Protein 3UV9 (pdb70)

GO terms:
  GO:0036464 cytoplasmic ribonucleoprotein granule (C, IDA)
  GO:0000932 P-body (C, IDA)
  GO:0005634 nucleus (C, EXP)
  GO:0005737 cytoplasm (C, EXP)
  GO:0051607 defense response to virus (P, TAS)
  GO:0005515 protein binding (F, IPI)
  GO:0042802 identical protein binding (F, IPI)
  GO:0043123 positive regulation of canonical NF-kappaB signal transduction (P, IDA)
  GO:0044790 suppression of viral release by host (P, IDA)
  GO:0140374 antiviral innate immune response (P, IDA)
  GO:0046597 host-mediated suppression of symbiont invasion (P, IDA)
  GO:0006914 autophagy (P, IDA)
  GO:0005737 cytoplasm (C, IMP)
  GO:0045071 negative regulation of viral genome replication (P, IMP)
  GO:0032880 regulation of protein localization (P, IMP)

InterPro domains:
  IPR000315 B-box-type zinc finger [PF00643] (93-130)
  IPR000315 B-box-type zinc finger [PS50119] (92-133)
  IPR000315 B-box-type zinc finger [SM00336] (92-133)
  IPR001841 Zinc finger, RING-type [PS50089] (15-60)
  IPR001841 Zinc finger, RING-type [SM00184] (15-59)
  IPR001870 B30.2/SPRY domain [PS50188] (283-497)
  IPR003877 SPRY domain [PF00622] (362-492)
  IPR003877 SPRY domain [SM00449] (360-496)
  IPR003879 Butyrophylin-like, SPRY domain [PR01407] (299-316)
  IPR003879 Butyrophylin-like, SPRY domain [PR01407] (433-457)
  IPR003879 Butyrophylin-like, SPRY domain [PR01407] (465-483)
  IPR013083 Zinc finger, RING/FYVE/PHD-type [G3DSA:3.30.40.10] (2-91)
  IPR013320 Concanavalin A-like lectin/glucanase domain superfamily [SSF49899] (294-495)
  IPR017907 Zinc finger, RING-type, conserved site [PS00518] (30-39)
  IPR027370 Zinc finger, RING-type, eukaryotic [PF13445] (15-57)
  IPR043136 B30.2/SPRY domain superfamily [G3DSA:2.60.120.920] (290-497)
  IPR050143 Tripartite motif-containing [PTHR24103] (10-491)

Radius of gyration: 20.03 Å; Cα contacts (8 Å, |Δi|>4): 395; chains: 1; bounding box: 54×56×36 Å

Organism: Macaca mulatta (NCBI:txid9544)

Sequence (183 aa):
TELTDARRYWVDVTLATNNISHAVIAEDKRQVSSSRRAGTGVLGSQSITSGKHYWEVDVSKKSAWILGVCAGFQSDAMYNIEQNENYQPKYGYWVIGLQEGVKYSVFQQDGSSHTPFAPFIVPLSVIICPDRVGVFVDYEACTVSFFNITNHGFLIYKFSQCSFSKPVFPYLNPRKCTVPMTLCSP

Foldseek 3Di:
DVVVVVCVPDDDDFADDDDPDQWDADPRRRDIDHDFAFKDWDPDWDQAFKDKWKKFQAPAQKKKWAKFLDCPCCVVLVCRNQVAAELVRGHFIWMGHRNPWIWTWYDDDPVNNNHTDTGTFDDDDDASMWMWMDHLVQQKIWIFRVRVVRHTRDMDGPRPSPGIMTIMIHSGPGPDDMDIDDD

Solvent-accessible surface area: 11479 Å² total; per-residue (Å²): 145,150,106,94,75,58,132,181,149,192,106,107,102,73,65,81,93,74,168,168,49,172,47,49,36,32,169,88,75,137,124,80,66,102,184,50,50,66,15,83,57,23,114,146,56,8,76,64,26,142,66,106,35,38,0,33,5,34,189,13,54,13,1,0,0,0,0,0,9,4,79,134,29,24,82,129,52,56,0,11,128,73,57,0,1,0,23,100,21,11,1,6,0,2,1,4,68,116,28,109,107,16,18,2,2,50,64,10,62,82,170,83,40,111,51,25,124,90,50,109,30,108,39,152,81,63,8,73,77,0,0,0,57,0,20,26,119,59,33,16,0,7,0,53,7,59,60,37,157,29,123,96,33,55,98,8,65,168,10,89,21,105,94,55,1,38,20,1,14,4,40,29,200,19,136,48,102,28,72,102,26,106,180

B-factor: mean 28.76, std 12.46, range [10.76, 79.67]

CATH classification: 2.60.120.920

Structure (mmCIF, N/CA/C/O backbone):
data_3UV9
#
_entry.id   3UV9
#
_cell.length_a   86.570
_cell.length_b   86.570
_cell.length_c   77.338
_cell.angle_alpha   90.00
_cell.angle_beta   90.00
_cell.angle_gamma   120.00
#
_symmetry.space_group_name_H-M   'H 3'
#
loop_
_entity.id
_entity.type
_entity.pdbx_description
1 polymer 'Tripartite motif-containing protein 5'
2 water water
#
loop_
_atom_site.group_PDB
_atom_site.id
_atom_site.type_symbol
_atom_site.label_atom_id
_atom_site.label_alt_id
_atom_site.label_comp_id
_atom_site.label_asym_id
_atom_site.label_entity_id
_atom_site.label_seq_id
_atom_site.pdbx_PDB_ins_code
_atom_site.Cartn_x
_atom_site.Cartn_y
_atom_site.Cartn_z
_atom_site.occupancy
_atom_site.B_iso_or_equiv
_atom_site.auth_seq_id
_atom_site.auth_comp_id
_atom_site.auth_asym_id
_atom_site.auth_atom_id
_atom_site.pdbx_PDB_model_num
ATOM 1 N N . THR A 1 2 ? -39.061 -15.071 1.458 1.00 48.00 291 THR A N 1
ATOM 2 C CA . THR A 1 2 ? -39.344 -16.458 1.821 1.00 48.83 291 THR A CA 1
ATOM 3 C C . THR A 1 2 ? -38.067 -17.291 1.891 1.00 43.70 291 THR A C 1
ATOM 4 O O . THR A 1 2 ? -37.743 -17.858 2.936 1.00 44.03 291 THR A O 1
ATOM 8 N N . GLU A 1 3 ? -37.354 -17.375 0.773 1.00 45.37 292 GLU A N 1
ATOM 9 C CA . GLU A 1 3 ? -36.039 -17.997 0.756 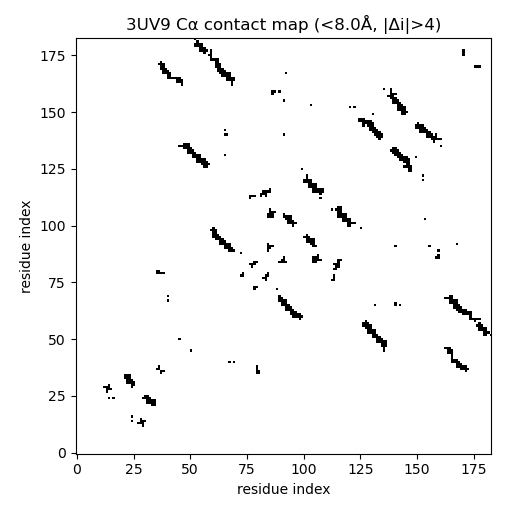1.00 39.49 292 GLU A CA 1
ATOM 10 C C . GLU A 1 3 ? -35.132 -17.172 1.660 1.00 31.11 292 GLU A C 1
ATOM 11 O O . GLU A 1 3 ? -34.351 -17.718 2.441 1.00 31.14 292 GLU A O 1
ATOM 17 N N . LEU A 1 4 ? -35.256 -15.850 1.561 1.00 33.98 293 LEU A N 1
ATOM 18 C CA . LEU A 1 4 ? -34.487 -14.937 2.402 1.00 34.05 293 LEU A CA 1
ATOM 19 C C . LEU A 1 4 ? -34.925 -15.042 3.861 1.00 32.27 293 LEU A C 1
ATOM 20 O O . LEU A 1 4 ? -34.094 -15.137 4.761 1.00 33.53 293 LEU A O 1
ATOM 25 N N . THR A 1 5 ? -36.235 -15.026 4.089 1.00 30.35 294 THR A N 1
ATOM 26 C CA . THR A 1 5 ? -36.769 -15.149 5.442 1.00 36.14 294 THR A CA 1
ATOM 27 C C . THR A 1 5 ? -36.257 -16.418 6.121 1.00 39.00 294 THR A C 1
ATOM 28 O O . THR A 1 5 ? -35.881 -16.399 7.293 1.00 38.51 294 THR A O 1
ATOM 32 N N . ASP A 1 6 ? -36.242 -17.519 5.380 1.00 38.03 295 ASP A N 1
ATOM 33 C CA . ASP A 1 6 ? -35.706 -18.772 5.895 1.00 38.77 295 ASP A CA 1
ATOM 34 C C . ASP A 1 6 ? -34.214 -18.644 6.204 1.00 32.60 295 ASP A C 1
ATOM 35 O O . ASP A 1 6 ? -33.749 -19.072 7.263 1.00 31.32 295 ASP A O 1
ATOM 40 N N . ALA A 1 7 ? -33.465 -18.049 5.281 1.00 27.58 296 ALA A N 1
ATOM 41 C CA . ALA A 1 7 ? -32.029 -17.878 5.466 1.00 24.09 296 ALA A CA 1
ATOM 42 C C . ALA A 1 7 ? -31.723 -17.068 6.722 1.00 27.99 296 ALA A C 1
ATOM 43 O O . ALA A 1 7 ? -30.783 -17.374 7.456 1.00 27.67 296 ALA A O 1
ATOM 45 N N . ARG A 1 8 ? -32.527 -16.038 6.963 1.00 26.58 297 ARG A N 1
ATOM 46 C CA . ARG A 1 8 ? -32.301 -15.128 8.079 1.00 30.22 297 ARG A CA 1
ATOM 47 C C . ARG A 1 8 ? -32.467 -15.785 9.446 1.00 28.70 297 ARG A C 1
ATOM 48 O O . ARG A 1 8 ? -32.048 -15.234 10.460 1.00 33.50 297 ARG A O 1
ATOM 56 N N . ARG A 1 9 ? -33.070 -16.966 9.473 1.00 26.30 298 ARG A N 1
ATOM 57 C CA . ARG A 1 9 ? -33.193 -17.714 10.719 1.00 32.09 298 ARG A CA 1
ATOM 58 C C . ARG A 1 9 ? -31.812 -18.099 11.233 1.00 26.46 298 ARG A C 1
ATOM 59 O O . ARG A 1 9 ? -31.638 -18.412 12.417 1.00 31.17 298 ARG A O 1
ATOM 67 N N . TYR A 1 10 ? -30.832 -18.074 10.334 1.00 26.32 299 TYR A N 1
ATOM 68 C CA . TYR A 1 10 ? -29.484 -18.524 10.651 1.00 29.81 299 TYR A CA 1
ATOM 69 C C . TYR A 1 10 ? -28.505 -17.360 10.654 1.00 25.44 299 TYR A C 1
ATOM 70 O O . TYR A 1 10 ? -27.307 -17.536 10.437 1.00 21.91 299 TYR A O 1
ATOM 79 N N . TRP A 1 11 ? -29.029 -16.167 10.908 1.00 24.58 300 TRP A N 1
ATOM 80 C CA . TRP A 1 11 ? -28.205 -14.973 11.006 1.00 22.73 300 TRP A CA 1
ATOM 81 C C . TRP A 1 11 ? -27.140 -15.154 12.087 1.00 23.53 300 TRP A C 1
ATOM 82 O O . TRP A 1 11 ? -27.457 -15.495 13.232 1.00 29.35 300 TRP A O 1
ATOM 93 N N . VAL A 1 12 ? -25.880 -14.943 11.719 1.00 21.17 301 VAL A N 1
ATOM 94 C CA . VAL A 1 12 ? -24.771 -15.048 12.661 1.00 20.97 301 VAL A CA 1
ATOM 95 C C . VAL A 1 12 ? -24.024 -13.720 12.778 1.00 23.49 301 VAL A C 1
ATOM 96 O O . VAL A 1 12 ? -24.048 -12.897 11.860 1.00 23.54 301 VAL A O 1
ATOM 100 N N . ASP A 1 13 ? -23.360 -13.518 13.913 1.00 26.58 302 ASP A N 1
ATOM 101 C CA . ASP A 1 13 ? -22.640 -12.277 14.183 1.00 25.30 302 ASP A CA 1
ATOM 102 C C . ASP A 1 13 ? -21.212 -12.331 13.655 1.00 26.63 302 ASP A C 1
ATOM 103 O O . ASP A 1 13 ? -20.306 -12.782 14.340 1.00 38.41 302 ASP A O 1
ATOM 108 N N . VAL A 1 14 ? -21.012 -11.853 12.432 1.00 20.35 303 VAL A N 1
ATOM 109 C CA . VAL A 1 14 ? -19.700 -11.915 11.806 1.00 19.28 303 VAL A CA 1
ATOM 110 C C . VAL A 1 14 ? -18.867 -10.693 12.173 1.00 22.73 303 VAL A C 1
ATOM 111 O O . VAL A 1 14 ? -19.325 -9.558 12.035 1.00 21.94 303 VAL A O 1
ATOM 115 N N . THR A 1 15 ? -17.646 -10.924 12.649 1.00 17.60 304 THR A N 1
ATOM 116 C CA . THR A 1 15 ? -16.672 -9.851 12.782 1.00 21.41 304 THR A CA 1
ATOM 117 C C . THR A 1 15 ? -15.452 -10.221 11.952 1.00 19.46 304 THR A C 1
ATOM 118 O O . THR A 1 15 ? -15.200 -11.402 11.697 1.00 20.68 304 THR A O 1
ATOM 122 N N . LEU A 1 16 ? -14.704 -9.213 11.522 1.00 17.11 305 LEU A N 1
ATOM 123 C CA . LEU A 1 16 ? -13.578 -9.436 10.632 1.00 19.12 305 LEU A CA 1
ATOM 124 C C . LEU A 1 16 ? -12.282 -9.723 11.368 1.00 23.30 305 LEU A C 1
ATOM 125 O O . LEU A 1 16 ? -12.055 -9.235 12.476 1.00 25.81 305 LEU A O 1
ATOM 130 N N . ALA A 1 17 ? -11.425 -10.509 10.729 1.00 23.40 306 ALA A N 1
ATOM 131 C CA . ALA A 1 17 ? -10.093 -10.770 11.240 1.00 26.32 306 ALA A CA 1
ATOM 132 C C . ALA A 1 17 ? -9.100 -9.828 10.570 1.00 33.97 306 ALA A C 1
ATOM 133 O O . ALA A 1 17 ? -9.110 -9.671 9.346 1.00 37.34 306 ALA A O 1
ATOM 135 N N . THR A 1 18 ? -8.252 -9.191 11.368 1.00 33.77 307 THR A N 1
ATOM 136 C CA . THR A 1 18 ? -7.119 -8.468 10.810 1.00 35.52 307 THR A CA 1
ATOM 137 C C . THR A 1 18 ? -6.140 -9.503 10.281 1.00 38.92 307 THR A C 1
ATOM 138 O O . THR A 1 18 ? -5.865 -10.509 10.941 1.00 42.33 307 THR A O 1
ATOM 142 N N . ASN A 1 19 ? -5.633 -9.264 9.077 1.00 43.78 308 ASN A N 1
ATOM 143 C CA . ASN A 1 19 ? -4.658 -10.156 8.469 1.00 43.85 308 ASN A CA 1
ATOM 144 C C . ASN A 1 19 ? -3.427 -9.365 8.045 1.00 49.92 308 ASN A C 1
ATOM 145 O O . ASN A 1 19 ? -3.445 -8.136 8.012 1.00 54.43 308 ASN A O 1
ATOM 150 N N . ASN A 1 20 ? -2.355 -10.063 7.712 1.00 45.87 309 ASN A N 1
ATOM 151 C CA . ASN A 1 20 ? -1.210 -9.271 7.268 1.00 47.64 309 ASN A CA 1
ATOM 152 C C . ASN A 1 20 ? -0.784 -9.566 5.841 1.00 57.17 309 ASN A C 1
ATOM 153 O O . ASN A 1 20 ? 0.384 -9.557 5.450 1.00 55.50 309 ASN A O 1
ATOM 158 N N . ILE A 1 21 ? -1.823 -9.717 5.032 1.00 52.10 310 ILE A N 1
ATOM 159 C CA . ILE A 1 21 ? -1.664 -9.925 3.608 1.00 46.80 310 ILE A CA 1
ATOM 160 C C . ILE A 1 21 ? -2.438 -8.864 2.818 1.00 52.87 310 ILE A C 1
ATOM 161 O O . ILE A 1 21 ? -2.215 -8.700 1.620 1.00 60.84 310 ILE A O 1
ATOM 166 N N . SER A 1 22 ? -3.333 -8.138 3.491 1.00 42.36 311 SER A N 1
ATOM 167 C CA . SER A 1 22 ? -4.168 -7.126 2.834 1.00 31.84 311 SER A CA 1
ATOM 168 C C . SER A 1 22 ? -3.767 -5.672 3.112 1.00 31.69 311 SER A C 1
ATOM 169 O O . SER A 1 22 ? -3.276 -5.325 4.189 1.00 29.82 311 SER A 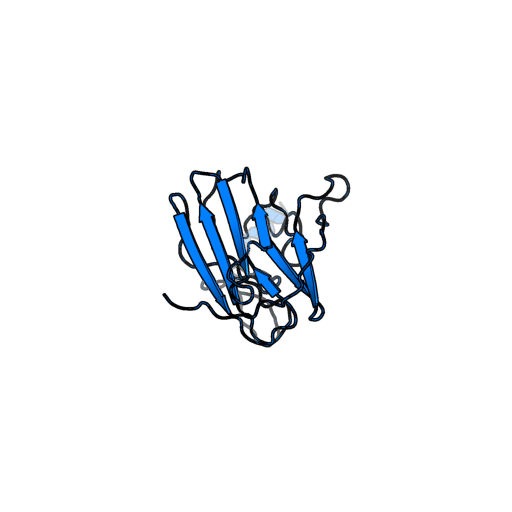O 1
ATOM 172 N N . HIS A 1 23 ? -4.007 -4.822 2.122 1.00 28.37 312 HIS A N 1
ATOM 173 C CA . HIS A 1 23 ? -3.913 -3.381 2.298 1.00 23.69 312 HIS A CA 1
ATOM 174 C C . HIS A 1 23 ? -5.249 -2.852 2.820 1.00 28.10 312 HIS A C 1
ATOM 175 O O . HIS A 1 23 ? -5.441 -1.645 2.926 1.00 30.13 312 HIS A O 1
ATOM 182 N N . ALA A 1 24 ? -6.174 -3.755 3.139 1.00 28.42 313 ALA A N 1
ATOM 183 C CA . ALA A 1 24 ? -7.487 -3.354 3.642 1.00 31.96 313 ALA A CA 1
ATOM 184 C C . ALA A 1 24 ? -7.387 -2.712 5.021 1.00 23.78 313 ALA A C 1
ATOM 185 O O . ALA A 1 24 ? -6.499 -3.044 5.810 1.00 26.62 313 ALA A O 1
ATOM 187 N N . VAL A 1 25 ? -8.295 -1.781 5.293 1.00 23.24 314 VAL A N 1
ATOM 188 C CA . VAL A 1 25 ? -8.367 -1.117 6.587 1.00 26.86 314 VAL A CA 1
ATOM 189 C C . VAL A 1 25 ? -9.631 -1.557 7.313 1.00 22.43 314 VAL A C 1
ATOM 190 O O . VAL A 1 25 ? -10.741 -1.282 6.863 1.00 20.17 314 VAL A O 1
ATOM 194 N N . ILE A 1 26 ? -9.456 -2.242 8.437 1.00 21.06 315 ILE A N 1
ATOM 195 C CA . ILE A 1 26 ? -10.580 -2.736 9.222 1.00 22.29 315 ILE A CA 1
ATOM 196 C C . ILE A 1 26 ? -10.834 -1.822 10.413 1.00 23.78 315 ILE A C 1
ATOM 197 O O . ILE A 1 26 ? -9.910 -1.494 11.158 1.00 21.68 315 ILE A O 1
ATOM 202 N N . ALA A 1 27 ? -12.088 -1.412 10.592 1.00 20.06 316 ALA A N 1
ATOM 203 C CA . ALA A 1 27 ? -12.462 -0.534 11.700 1.00 21.07 316 ALA A CA 1
ATOM 204 C C . ALA A 1 27 ? -12.167 -1.180 13.053 1.00 22.48 316 ALA A C 1
ATOM 205 O O . ALA A 1 27 ? -12.039 -2.394 13.153 1.00 21.20 316 ALA A O 1
ATOM 207 N N . GLU A 1 28 ? -12.042 -0.362 14.093 1.00 24.19 317 GLU A N 1
ATOM 208 C CA . GLU A 1 28 ? -11.747 -0.880 15.427 1.00 26.73 317 GLU A CA 1
ATOM 209 C C . GLU A 1 28 ? -12.712 -1.984 15.868 1.00 28.61 317 GLU A C 1
ATOM 210 O O . GLU A 1 28 ? -12.294 -2.975 16.471 1.00 30.56 317 GLU A O 1
ATOM 216 N N . ASP A 1 29 ? -13.998 -1.816 15.570 1.00 26.46 318 ASP A N 1
ATOM 217 C CA . ASP A 1 29 ? -15.002 -2.790 16.007 1.00 27.32 318 ASP A CA 1
ATOM 218 C C . ASP A 1 29 ? -15.092 -4.026 15.106 1.00 23.06 318 ASP A C 1
ATOM 219 O O . ASP A 1 29 ? -15.931 -4.896 15.326 1.00 27.93 318 ASP A O 1
ATOM 224 N N . LYS A 1 30 ? -14.235 -4.085 14.092 1.00 20.35 319 LYS A N 1
ATOM 225 C CA . LYS A 1 30 ? -14.115 -5.260 13.223 1.00 20.93 319 LYS A CA 1
ATOM 226 C C . LYS A 1 30 ? -15.371 -5.542 12.392 1.00 17.01 319 LYS A C 1
ATOM 227 O O . LYS A 1 30 ? -15.576 -6.663 11.938 1.00 19.45 319 LYS A O 1
ATOM 233 N N . ARG A 1 31 ? -16.208 -4.529 12.185 1.00 15.99 320 ARG A N 1
ATOM 234 C CA . ARG A 1 31 ? -17.462 -4.738 11.458 1.00 16.88 320 ARG A CA 1
ATOM 235 C C . ARG A 1 31 ? -17.541 -3.925 10.176 1.00 19.29 320 ARG A C 1
ATOM 236 O O . ARG A 1 31 ? -18.572 -3.902 9.509 1.00 21.35 320 ARG A O 1
ATOM 244 N N . GLN A 1 32 ? -16.437 -3.278 9.828 1.00 16.87 321 GLN A N 1
ATOM 245 C CA . GLN A 1 32 ? -16.389 -2.416 8.666 1.00 15.95 321 GLN A CA 1
ATOM 246 C C . GLN A 1 32 ? -14.999 -2.508 8.061 1.00 15.50 321 GLN A C 1
ATOM 247 O O . GLN A 1 32 ? -14.010 -2.587 8.790 1.00 18.74 321 GLN A O 1
ATOM 253 N N . VAL A 1 33 ? -14.923 -2.505 6.731 1.00 17.00 322 VAL A N 1
ATOM 254 C CA . VAL A 1 33 ? -13.645 -2.532 6.031 1.00 17.62 322 VAL A CA 1
ATOM 255 C C . VAL A 1 33 ? -13.688 -1.602 4.814 1.00 16.33 322 VAL A C 1
ATOM 256 O O . VAL A 1 33 ? -14.725 -1.459 4.158 1.00 18.38 322 VAL A O 1
ATOM 260 N N . SER A 1 34 ? -12.564 -0.961 4.520 1.00 17.56 323 SER A N 1
ATOM 261 C CA . SER A 1 34 ? -12.479 -0.106 3.349 1.00 23.76 323 SER A CA 1
ATOM 262 C C . SER A 1 34 ? -11.083 -0.128 2.747 1.00 29.58 323 SER A C 1
ATOM 263 O O . SER A 1 34 ? -10.154 -0.720 3.315 1.00 24.10 323 SER A O 1
ATOM 266 N N . SER A 1 35 ? -10.940 0.522 1.595 1.00 26.99 324 SER A N 1
ATOM 267 C CA A SER A 1 35 ? -9.661 0.605 0.912 0.67 26.80 324 SER A CA 1
ATOM 268 C CA B SER A 1 35 ? -9.645 0.606 0.922 0.33 26.84 324 SER A CA 1
ATOM 269 C C . SER A 1 35 ? -8.955 1.929 1.209 1.00 30.90 324 SER A C 1
ATOM 270 O O . SER A 1 35 ? -9.599 2.925 1.550 1.00 30.23 324 SER A O 1
ATOM 275 N N . ARG A 1 36 ? -7.636 1.935 1.056 1.00 34.16 325 ARG A N 1
ATOM 276 C CA A ARG A 1 36 ? -6.871 3.172 1.107 0.42 32.53 325 ARG A CA 1
ATOM 277 C CA B ARG A 1 36 ? -6.851 3.164 1.105 0.58 32.52 325 ARG A CA 1
ATOM 278 C C . ARG A 1 36 ? -6.692 3.712 -0.305 1.00 38.52 325 ARG A C 1
ATOM 279 O O . ARG A 1 36 ? -6.578 2.948 -1.265 1.00 46.50 325 ARG A O 1
ATOM 294 N N . ALA A 1 37 ? -6.682 5.030 -0.430 1.00 45.60 326 ALA A N 1
ATOM 295 C CA . ALA A 1 37 ? -6.457 5.666 -1.718 1.00 51.26 326 ALA A CA 1
ATOM 296 C C . ALA A 1 37 ? -5.460 6.801 -1.570 1.00 41.65 326 ALA A C 1
ATOM 297 O O . ALA A 1 37 ? -5.613 7.676 -0.716 1.00 42.25 326 ALA A O 1
ATOM 299 N N . GLY A 1 38 ? -4.427 6.766 -2.402 1.00 38.28 327 GLY A N 1
ATOM 300 C CA . GLY A 1 38 ? -3.461 7.838 -2.463 1.00 41.16 327 GLY A CA 1
ATOM 301 C C . GLY A 1 38 ? -2.702 8.071 -1.175 1.00 34.20 327 GLY A C 1
ATOM 302 O O . GLY A 1 38 ? -2.653 7.223 -0.283 1.00 37.05 327 GLY A O 1
ATOM 303 N N . THR A 1 39 ? -2.112 9.252 -1.084 1.00 29.42 350 THR A N 1
ATOM 304 C CA . THR A 1 39 ? -1.201 9.575 0.002 1.00 23.60 350 THR A CA 1
ATOM 305 C C . THR A 1 39 ? -1.468 10.988 0.503 1.00 21.53 350 THR A C 1
ATOM 306 O O . THR A 1 39 ? -0.574 11.651 1.038 1.00 25.22 350 THR A O 1
ATOM 310 N N . GLY A 1 40 ? -2.703 11.451 0.318 1.00 20.42 351 GLY A N 1
ATOM 311 C CA . GLY A 1 40 ? -3.098 12.765 0.789 1.00 20.32 351 GLY A CA 1
ATOM 312 C C . GLY A 1 40 ? -3.408 12.761 2.276 1.00 20.92 351 GLY A C 1
ATOM 313 O O . GLY A 1 40 ? -4.022 11.822 2.787 1.00 25.21 351 GLY A O 1
ATOM 314 N N . VAL A 1 41 ? -2.975 13.807 2.970 1.00 17.68 352 VAL A N 1
ATOM 315 C CA . VAL A 1 41 ? -3.264 13.954 4.395 1.00 14.68 352 VAL A CA 1
ATOM 316 C C . VAL A 1 41 ? -3.758 15.369 4.691 1.00 15.28 3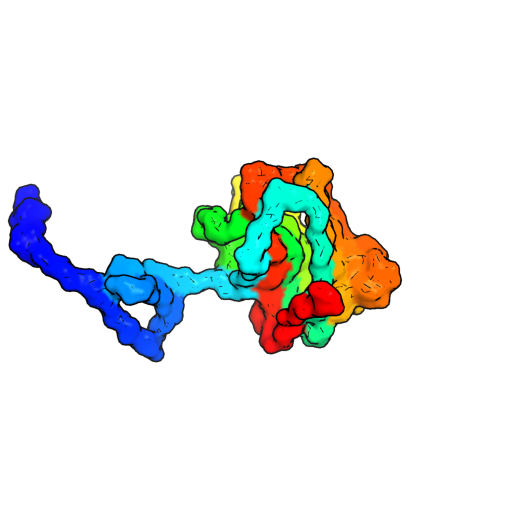52 VAL A C 1
ATOM 317 O O . VAL A 1 41 ? -3.433 16.319 3.974 1.00 14.93 352 VAL A O 1
ATOM 321 N N . LEU A 1 42 ? -4.563 15.503 5.739 1.00 15.36 353 LEU A N 1
ATOM 322 C CA . LEU A 1 42 ? -5.117 16.796 6.120 1.00 15.64 353 LEU A CA 1
ATOM 323 C C . LEU A 1 42 ? -4.549 17.276 7.442 1.00 16.34 353 LEU A C 1
ATOM 324 O O . LEU A 1 42 ? -4.168 16.471 8.293 1.00 17.26 353 LEU A O 1
ATOM 329 N N . GLY A 1 43 ? -4.534 18.596 7.620 1.00 17.18 354 GLY A N 1
ATOM 330 C CA . GLY A 1 43 ? -4.279 19.171 8.930 1.00 16.02 354 GLY A CA 1
ATOM 331 C C . GLY A 1 43 ? -5.373 18.742 9.891 1.00 17.04 354 GLY A C 1
ATOM 332 O O . GLY A 1 43 ? -6.488 18.419 9.476 1.00 17.21 354 GLY A O 1
ATOM 333 N N . SER A 1 44 ? -5.056 18.743 11.183 1.00 15.09 355 SER A N 1
ATOM 334 C CA . SER A 1 44 ? -5.971 18.241 12.199 1.00 20.35 355 SER A CA 1
ATOM 335 C C . SER A 1 44 ? -7.074 19.222 12.586 1.00 18.41 355 SER A C 1
ATOM 336 O O . SER A 1 44 ? -8.066 18.830 13.213 1.00 25.19 355 SER A O 1
ATOM 339 N N . GLN A 1 45 ? -6.903 20.493 12.240 1.00 19.39 356 GLN A N 1
ATOM 340 C CA . GLN A 1 45 ? -7.853 21.513 12.669 1.00 18.44 356 GLN A CA 1
ATOM 341 C C . GLN A 1 45 ? -8.516 22.182 11.480 1.00 17.39 356 GLN A C 1
ATOM 342 O O . GLN A 1 45 ? -7.838 22.724 10.597 1.00 18.47 356 GLN A O 1
ATOM 348 N N . SER A 1 46 ? -9.841 22.151 11.458 1.00 16.41 357 SER A N 1
ATOM 349 C CA . SER A 1 46 ? -10.550 22.795 10.359 1.00 16.61 357 SER A CA 1
ATOM 350 C C . SER A 1 46 ? -10.433 24.316 10.410 1.00 15.81 357 SER A C 1
ATOM 351 O O . SER A 1 46 ? -10.229 24.912 11.470 1.00 16.86 357 SER A O 1
ATOM 354 N N . ILE A 1 47 ? -10.558 24.926 9.235 1.00 14.73 358 ILE A N 1
ATOM 355 C CA . ILE A 1 47 ? -10.590 26.363 9.089 1.00 15.31 358 ILE A CA 1
ATOM 356 C C . ILE A 1 47 ? -11.994 26.733 8.623 1.00 16.87 358 ILE A C 1
ATOM 357 O O . ILE A 1 47 ? -12.463 26.228 7.596 1.00 15.57 358 ILE A O 1
ATOM 362 N N . THR A 1 48 ? -12.671 27.595 9.375 1.00 19.48 359 THR A N 1
ATOM 363 C CA . THR A 1 48 ? -14.023 28.017 9.024 1.00 16.64 359 THR A CA 1
ATOM 364 C C . THR A 1 48 ? -14.183 29.521 9.190 1.00 20.62 359 THR A C 1
ATOM 365 O O . THR A 1 48 ? -15.290 30.061 9.101 1.00 19.25 359 THR A O 1
ATOM 369 N N . SER A 1 49 ? -13.070 30.199 9.439 1.00 19.10 360 SER A N 1
ATOM 370 C CA . SER A 1 49 ? -13.082 31.649 9.561 1.00 17.74 360 SER A CA 1
ATOM 371 C C . SER A 1 49 ? -11.658 32.156 9.587 1.00 17.15 360 SER A C 1
ATOM 372 O O . SER A 1 49 ? -10.725 31.380 9.794 1.00 19.71 360 SER A O 1
ATOM 375 N N . GLY A 1 50 ? -11.495 33.453 9.343 1.00 19.63 361 GLY A N 1
ATOM 376 C CA . GLY A 1 50 ? -10.223 34.121 9.534 1.00 20.76 361 GLY A CA 1
ATOM 377 C C . GLY A 1 50 ? -9.118 33.830 8.542 1.00 21.21 361 GLY A C 1
ATOM 378 O O . GLY A 1 50 ? -9.356 33.310 7.450 1.00 23.40 361 GLY A O 1
ATOM 379 N N . LYS A 1 51 ? -7.901 34.188 8.939 1.00 21.41 362 LYS A N 1
ATOM 380 C CA . LYS A 1 51 ? -6.719 34.065 8.098 1.00 19.59 362 LYS A CA 1
ATOM 381 C C . LYS A 1 51 ? -5.721 33.102 8.715 1.00 21.14 362 LYS A C 1
ATOM 382 O O . LYS A 1 51 ? -5.459 33.150 9.927 1.00 22.25 362 LYS A O 1
ATOM 388 N N . HIS A 1 52 ? -5.151 32.246 7.873 1.00 17.61 363 HIS A N 1
ATOM 389 C CA . HIS A 1 52 ? -4.276 31.172 8.329 1.00 16.49 363 HIS A CA 1
ATOM 390 C C . HIS A 1 52 ? -3.102 30.999 7.385 1.00 16.65 363 HIS A C 1
ATOM 391 O O . HIS A 1 52 ? -3.291 30.841 6.178 1.00 19.62 363 HIS A O 1
ATOM 398 N N . TYR A 1 53 ? -1.898 31.005 7.940 1.00 18.00 364 TYR A N 1
ATOM 399 C CA . TYR A 1 53 ? -0.681 30.834 7.164 1.00 19.71 364 TYR A CA 1
ATOM 400 C C . TYR A 1 53 ? 0.140 29.677 7.710 1.00 16.25 364 TYR A C 1
ATOM 401 O O . TYR A 1 53 ? 0.258 29.515 8.924 1.00 19.68 364 TYR A O 1
ATOM 410 N N . TRP A 1 54 ? 0.691 28.854 6.817 1.00 17.06 365 TRP A N 1
ATOM 411 C CA . TRP A 1 54 ? 1.673 27.849 7.219 1.00 15.99 365 TRP A CA 1
ATOM 412 C C . TRP A 1 54 ? 2.694 27.649 6.103 1.00 14.00 365 TRP A C 1
ATOM 413 O O . TRP A 1 54 ? 2.503 28.138 4.989 1.00 16.05 365 TRP A O 1
ATOM 424 N N . GLU A 1 55 ? 3.784 26.957 6.409 1.00 18.43 366 GLU A N 1
ATOM 425 C CA . GLU A 1 55 ? 4.864 26.754 5.446 1.00 17.74 366 GLU A CA 1
ATOM 426 C C . GLU A 1 55 ? 5.220 25.289 5.363 1.00 16.24 366 GLU A C 1
ATOM 427 O O . GLU A 1 55 ? 5.305 24.600 6.380 1.00 22.41 366 GLU A O 1
ATOM 433 N N . VAL A 1 56 ? 5.437 24.812 4.141 1.00 16.66 367 VAL A N 1
ATOM 434 C CA . VAL A 1 56 ? 5.805 23.425 3.916 1.00 16.91 367 VAL A CA 1
ATOM 435 C C . VAL A 1 56 ? 7.169 23.344 3.257 1.00 18.98 367 VAL A C 1
ATOM 436 O O . VAL A 1 56 ? 7.392 23.930 2.193 1.00 20.71 367 VAL A O 1
ATOM 440 N N . ASP A 1 57 ? 8.083 22.627 3.904 1.00 19.77 368 ASP A N 1
ATOM 441 C CA . ASP A 1 57 ? 9.410 22.374 3.364 1.00 22.04 368 ASP A CA 1
ATOM 442 C C . ASP A 1 57 ? 9.314 21.190 2.417 1.00 22.90 368 ASP A C 1
ATOM 443 O O . ASP A 1 57 ? 8.881 20.101 2.816 1.00 20.57 368 ASP A O 1
ATOM 448 N N . VAL A 1 58 ? 9.702 21.406 1.161 1.00 20.15 369 VAL A N 1
ATOM 449 C CA . VAL A 1 58 ? 9.679 20.349 0.152 1.00 20.26 369 VAL A CA 1
ATOM 450 C C . VAL A 1 58 ? 11.066 20.143 -0.449 1.00 20.13 369 VAL A C 1
ATOM 451 O O . VAL A 1 58 ? 11.208 19.733 -1.603 1.00 22.03 369 VAL A O 1
ATOM 455 N N . SER A 1 59 ? 12.088 20.429 0.348 1.00 23.34 370 SER A N 1
ATOM 456 C CA . SER A 1 59 ? 13.475 20.261 -0.081 1.00 23.99 370 SER A CA 1
ATOM 457 C C . SER A 1 59 ? 13.760 18.869 -0.648 1.00 26.44 370 SER A C 1
ATOM 458 O O . SER A 1 59 ? 13.422 17.854 -0.033 1.00 28.91 370 SER A O 1
ATOM 461 N N . LYS A 1 60 ? 14.392 18.839 -1.820 1.00 26.61 371 LYS A N 1
ATOM 462 C CA . LYS A 1 60 ? 14.830 17.602 -2.469 1.00 28.28 371 LYS A CA 1
ATOM 463 C C . LYS A 1 60 ? 13.708 16.689 -2.965 1.00 29.95 371 LYS A C 1
ATOM 464 O O . LYS A 1 60 ? 13.981 15.622 -3.521 1.00 33.70 371 LYS A O 1
ATOM 470 N N . LYS A 1 61 ? 12.454 17.097 -2.783 1.00 27.85 372 LYS A N 1
ATOM 471 C CA . LYS A 1 61 ? 11.342 16.297 -3.289 1.00 26.02 372 LYS A CA 1
ATOM 472 C C . LYS A 1 61 ? 11.186 16.476 -4.795 1.00 26.77 372 LYS A C 1
ATOM 473 O O . LYS A 1 61 ? 11.324 17.583 -5.312 1.00 27.13 372 LYS A O 1
ATOM 479 N N . SER A 1 62 ? 10.911 15.378 -5.491 1.00 32.32 373 SER A N 1
ATOM 480 C CA . SER A 1 62 ? 10.719 15.418 -6.935 1.00 30.62 373 SER A CA 1
ATOM 481 C C . SER A 1 62 ? 9.241 15.504 -7.296 1.00 22.93 373 SER A C 1
ATOM 482 O O . SER A 1 62 ? 8.890 15.709 -8.455 1.00 26.82 373 SER A O 1
ATOM 485 N N . ALA A 1 63 ? 8.372 15.370 -6.294 1.00 23.85 374 ALA A N 1
ATOM 486 C CA . ALA A 1 63 ? 6.937 15.361 -6.537 1.00 25.12 374 ALA A CA 1
ATOM 487 C C . ALA A 1 63 ? 6.158 15.651 -5.256 1.00 21.34 374 ALA A C 1
ATOM 488 O O . ALA A 1 63 ? 6.562 15.240 -4.170 1.00 24.43 374 ALA A O 1
ATOM 490 N N . TRP A 1 64 ? 5.047 16.368 -5.400 1.00 18.62 375 TRP A N 1
ATOM 491 C CA . TRP A 1 64 ? 4.143 16.640 -4.285 1.00 17.98 375 TRP A CA 1
ATOM 492 C C . TRP A 1 64 ? 2.873 17.353 -4.726 1.00 19.84 375 TRP A C 1
ATOM 493 O O . TRP A 1 64 ? 2.773 17.832 -5.855 1.00 19.25 375 TRP A O 1
ATOM 504 N N . ILE A 1 65 ? 1.897 17.387 -3.828 1.00 18.26 376 ILE A N 1
ATOM 505 C CA . ILE A 1 65 ? 0.710 18.202 -4.002 1.00 17.24 376 ILE A CA 1
ATOM 506 C C . ILE A 1 65 ? 0.544 18.916 -2.678 1.00 15.22 376 ILE A C 1
ATOM 507 O O . ILE A 1 65 ? 0.747 18.315 -1.618 1.00 16.72 376 ILE A O 1
ATOM 512 N N . LEU A 1 66 ? 0.202 20.193 -2.721 1.00 14.29 377 LEU A N 1
ATOM 513 C CA . LEU A 1 66 ? -0.104 20.894 -1.480 1.00 15.21 377 LEU A CA 1
ATOM 514 C C . LEU A 1 66 ? -1.102 22.017 -1.679 1.00 13.10 377 LEU A C 1
ATOM 515 O O . LEU A 1 66 ? -1.246 22.558 -2.780 1.00 14.15 377 LEU A O 1
ATOM 520 N N . GLY A 1 67 ? -1.804 22.354 -0.604 1.00 14.95 378 GLY A N 1
ATOM 521 C CA . GLY A 1 67 ? -2.754 23.440 -0.635 1.00 12.44 378 GLY A CA 1
ATOM 522 C C . GLY A 1 67 ? -3.793 23.262 0.445 1.00 10.76 378 GLY A C 1
ATOM 523 O O . GLY A 1 67 ? 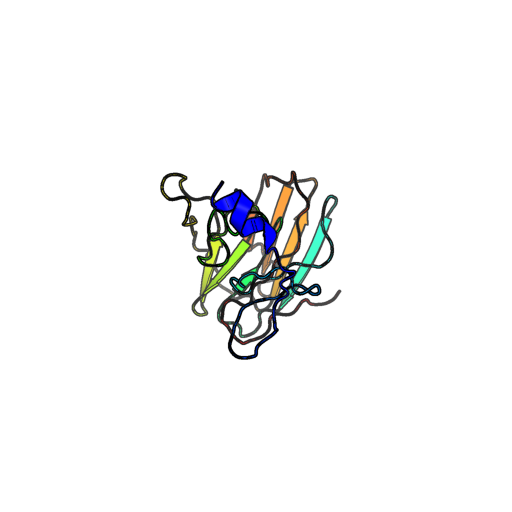-3.454 23.077 1.626 1.00 12.80 378 GLY A O 1
ATOM 524 N N . VAL A 1 68 ? -5.052 23.311 0.029 1.00 13.11 379 VAL A N 1
ATOM 525 C CA . VAL A 1 68 ? -6.194 23.343 0.926 1.00 12.89 379 VAL A CA 1
ATOM 526 C C . VAL A 1 68 ? -7.253 22.398 0.373 1.00 13.25 379 VAL A C 1
ATOM 527 O O . VAL A 1 68 ? -7.426 22.284 -0.849 1.00 15.00 379 VAL A O 1
ATOM 531 N N . CYS A 1 69 ? -7.955 21.713 1.263 1.00 13.35 380 CYS A N 1
ATOM 532 C CA . CYS A 1 69 ? -8.899 20.676 0.879 1.00 15.81 380 CYS A CA 1
ATOM 533 C C . CYS A 1 69 ? -10.092 20.750 1.819 1.00 17.53 380 CYS A C 1
ATOM 534 O O . CYS A 1 69 ? -9.916 20.968 3.011 1.00 19.46 380 CYS A O 1
ATOM 537 N N . ALA A 1 70 ? -11.303 20.585 1.298 1.00 14.80 381 ALA A N 1
ATOM 538 C CA . ALA A 1 70 ? -12.481 20.520 2.160 1.00 16.34 381 ALA A CA 1
ATOM 539 C C . ALA A 1 70 ? -12.759 19.100 2.648 1.00 20.86 381 ALA A C 1
ATOM 540 O O . ALA A 1 70 ? -13.837 18.824 3.152 1.00 31.46 381 ALA A O 1
ATOM 542 N N . GLY A 1 71 ? -11.801 18.196 2.479 1.00 20.09 382 GLY A N 1
ATOM 543 C CA . GLY A 1 71 ? -11.954 16.831 2.960 1.00 27.53 382 GLY A CA 1
ATOM 544 C C . GLY A 1 71 ? -12.038 15.761 1.882 1.00 25.19 382 GLY A C 1
ATOM 545 O O . GLY A 1 71 ? -12.050 16.061 0.681 1.00 28.43 382 GLY A O 1
ATOM 546 N N . PHE A 1 72 ? -12.110 14.504 2.311 1.00 28.88 383 PHE A N 1
ATOM 547 C CA . PHE A 1 72 ? -12.143 13.372 1.390 1.00 33.53 383 PHE A CA 1
ATOM 548 C C . PHE A 1 72 ? -13.559 12.855 1.134 1.00 38.17 383 PHE A C 1
ATOM 549 O O . PHE A 1 72 ? -13.734 11.743 0.634 1.00 37.79 383 PHE A O 1
ATOM 557 N N . GLN A 1 73 ? -14.564 13.658 1.470 1.00 42.78 384 GLN A N 1
ATOM 558 C CA . GLN A 1 73 ? -15.959 13.227 1.340 1.00 47.05 384 GLN A CA 1
ATOM 559 C C . GLN A 1 73 ? -16.363 12.897 -0.099 1.00 46.74 384 GLN A C 1
ATOM 560 O O . GLN A 1 73 ? -17.150 11.978 -0.333 1.00 57.69 384 GLN A O 1
ATOM 566 N N . SER A 1 74 ? -15.825 13.645 -1.059 1.00 45.40 385 SER A N 1
ATOM 567 C CA . SER A 1 74 ? -16.194 13.468 -2.463 1.00 51.25 385 SER A CA 1
ATOM 568 C C . SER A 1 74 ? -15.116 12.725 -3.255 1.00 51.76 385 SER A C 1
ATOM 569 O O . SER A 1 74 ? -15.092 12.770 -4.484 1.00 59.13 385 SER A O 1
ATOM 572 N N . ASP A 1 75 ? -14.235 12.034 -2.539 1.00 45.91 386 ASP A N 1
ATOM 573 C CA . ASP A 1 75 ? -13.117 11.330 -3.153 1.00 43.27 386 ASP A CA 1
ATOM 574 C C . ASP A 1 75 ? -13.564 10.123 -3.968 1.00 41.93 386 ASP A C 1
ATOM 575 O O . ASP A 1 75 ? -13.018 9.848 -5.038 1.00 48.42 386 ASP A O 1
ATOM 580 N N . ALA A 1 76 ? -14.555 9.400 -3.456 1.00 43.22 387 ALA A N 1
ATOM 581 C CA . ALA A 1 76 ? -15.030 8.190 -4.117 1.00 47.01 387 ALA A CA 1
ATOM 582 C C . ALA A 1 76 ? -15.756 8.491 -5.427 1.00 46.75 387 ALA A C 1
ATOM 583 O O . ALA A 1 76 ? -15.508 7.845 -6.445 1.00 45.29 387 ALA A O 1
ATOM 585 N N .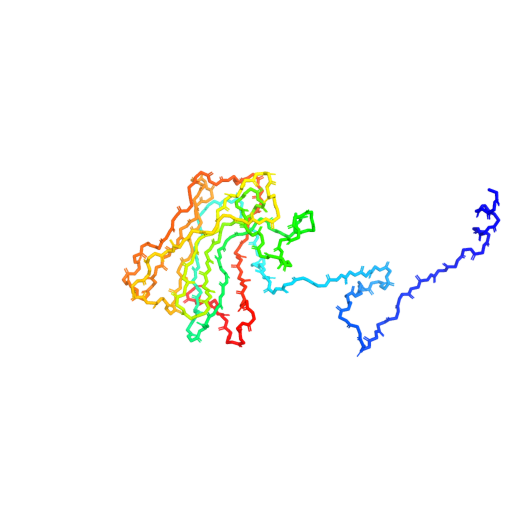 MET A 1 77 ? -16.648 9.476 -5.404 1.00 32.96 388 MET A N 1
ATOM 586 C CA . MET A 1 77 ? -17.513 9.728 -6.553 1.00 37.96 388 MET A CA 1
ATOM 587 C C . MET A 1 77 ? -16.734 10.111 -7.811 1.00 38.36 388 MET A C 1
ATOM 588 O O . MET A 1 77 ? -17.147 9.786 -8.923 1.00 44.21 388 MET A O 1
ATOM 593 N N . TYR A 1 78 ? -15.608 10.794 -7.635 1.00 39.85 389 TYR A N 1
ATOM 594 C CA . TYR A 1 78 ? -14.806 11.231 -8.775 1.00 35.91 389 TYR A CA 1
ATOM 595 C C . TYR A 1 78 ? -13.416 10.608 -8.748 1.00 35.34 389 TYR A C 1
ATOM 596 O O . TYR A 1 78 ? -12.510 11.058 -9.462 1.00 30.27 389 TYR A O 1
ATOM 605 N N . ASN A 1 79 ? -13.269 9.567 -7.925 1.00 36.24 390 ASN A N 1
ATOM 606 C CA . ASN A 1 79 ? -12.001 8.857 -7.751 1.00 41.45 390 ASN A CA 1
ATOM 607 C C . ASN A 1 79 ? -10.835 9.822 -7.649 1.00 30.21 390 ASN A C 1
ATOM 608 O O . ASN A 1 79 ? -9.865 9.733 -8.407 1.00 34.25 390 ASN A O 1
ATOM 613 N N . ILE A 1 80 ? -10.933 10.739 -6.693 1.00 33.22 391 ILE A N 1
ATOM 614 C CA . ILE A 1 80 ? -10.029 11.878 -6.649 1.00 26.75 391 ILE A CA 1
ATOM 615 C C . ILE A 1 80 ? -8.597 11.496 -6.333 1.00 27.06 391 ILE A C 1
ATOM 616 O O . ILE A 1 80 ? -7.705 11.732 -7.142 1.00 30.40 391 ILE A O 1
ATOM 621 N N . GLU A 1 81 ? -8.374 10.910 -5.159 1.00 28.15 392 GLU A N 1
ATOM 622 C CA . GLU A 1 81 ? -7.020 10.557 -4.756 1.00 30.17 392 GLU A CA 1
ATOM 623 C C . GLU A 1 81 ? -6.428 9.503 -5.678 1.00 34.52 392 GLU A C 1
ATOM 624 O O . GLU A 1 81 ? -5.238 9.538 -5.994 1.00 41.35 392 GLU A O 1
ATOM 630 N N . GLN A 1 82 ? -7.268 8.568 -6.105 1.00 36.41 393 GLN A N 1
ATOM 631 C CA . GLN A 1 82 ? -6.834 7.474 -6.961 1.00 38.65 393 GLN A CA 1
ATOM 632 C C . GLN A 1 82 ? -6.294 7.976 -8.298 1.00 44.05 393 GLN A C 1
ATOM 633 O O . GLN A 1 82 ? -5.282 7.479 -8.794 1.00 47.03 393 GLN A O 1
ATOM 639 N N . ASN A 1 83 ? -6.964 8.971 -8.871 1.00 38.45 394 ASN A N 1
ATOM 640 C CA . ASN A 1 83 ? -6.590 9.492 -10.184 1.00 36.92 394 ASN A CA 1
ATOM 641 C C . ASN A 1 83 ? -6.114 10.946 -10.167 1.00 35.78 394 ASN A C 1
ATOM 642 O O . ASN A 1 83 ? -6.062 11.604 -11.211 1.00 37.20 394 ASN A O 1
ATOM 647 N N . GLU A 1 84 ? -5.763 11.439 -8.984 1.00 34.34 395 GLU A N 1
ATOM 648 C CA . GLU A 1 84 ? -5.310 12.820 -8.829 1.00 26.34 395 GLU A CA 1
ATOM 649 C C . GLU A 1 84 ? -6.265 13.795 -9.508 1.00 26.15 395 GLU A C 1
ATOM 650 O O . GLU A 1 84 ? -5.842 14.699 -10.231 1.00 27.77 395 GLU A O 1
ATOM 656 N N . ASN A 1 85 ? -7.556 13.605 -9.263 1.00 21.31 396 ASN A N 1
ATOM 657 C CA . ASN A 1 85 ? -8.587 14.425 -9.887 1.00 22.53 396 ASN A CA 1
ATOM 658 C C . ASN A 1 85 ? -8.935 15.629 -9.019 1.00 21.40 396 ASN A C 1
ATOM 659 O O . ASN A 1 85 ? -10.094 15.855 -8.687 1.00 18.81 396 ASN A O 1
ATOM 664 N N . TYR A 1 86 ? -7.919 16.402 -8.655 1.00 18.45 397 TYR A N 1
ATOM 665 C CA . TYR A 1 86 ? -8.101 17.535 -7.754 1.00 15.86 397 TYR A CA 1
ATOM 666 C C . TYR A 1 86 ? -8.693 18.717 -8.507 1.00 15.26 397 TYR A C 1
ATOM 667 O O . TYR A 1 86 ? -8.131 19.168 -9.507 1.00 17.59 397 TYR A O 1
ATOM 676 N N . GLN A 1 87 ? -9.840 19.198 -8.034 1.00 13.52 398 GLN A N 1
ATOM 677 C CA . GLN A 1 87 ? -10.524 20.326 -8.649 1.00 13.43 398 GLN A CA 1
ATOM 678 C C . GLN A 1 87 ? -11.181 21.163 -7.567 1.00 14.64 398 GLN A C 1
ATOM 679 O O . GLN A 1 87 ? -11.696 20.616 -6.593 1.00 16.14 398 GLN A O 1
ATOM 685 N N . PRO A 1 88 ? -11.174 22.493 -7.734 1.00 12.55 399 PRO A N 1
ATOM 686 C CA . PRO A 1 88 ? -11.890 23.373 -6.809 1.00 14.73 399 PRO A CA 1
ATOM 687 C C . PRO A 1 88 ? -13.345 22.947 -6.615 1.00 15.38 399 PRO A C 1
ATOM 688 O O . PRO A 1 88 ? -13.851 22.992 -5.496 1.00 16.37 399 PRO A O 1
ATOM 692 N N . LYS A 1 89 ? -14.015 22.527 -7.685 1.00 16.00 400 LYS A N 1
ATOM 693 C CA . LYS A 1 89 ? -15.409 22.099 -7.571 1.00 18.40 400 LYS A CA 1
ATOM 694 C C . LYS A 1 89 ? -15.585 20.880 -6.671 1.00 17.63 400 LYS A C 1
ATOM 695 O O . LYS A 1 89 ? -16.695 20.620 -6.199 1.00 21.82 400 LYS A O 1
ATOM 701 N N . TYR A 1 90 ? -14.504 20.131 -6.442 1.00 18.38 401 TYR A N 1
ATOM 702 C CA . TYR A 1 90 ? -14.561 18.958 -5.567 1.00 21.14 401 TYR A CA 1
ATOM 703 C C . TYR A 1 90 ? -13.902 19.265 -4.225 1.00 18.44 401 TYR A C 1
ATOM 704 O O . TYR A 1 90 ? -13.626 18.362 -3.427 1.00 19.86 401 TYR A O 1
ATOM 713 N N . GLY A 1 91 ? -13.660 20.546 -3.978 1.00 15.24 402 GLY A N 1
ATOM 714 C CA . GLY A 1 91 ? -13.089 20.984 -2.711 1.00 15.45 402 GLY A CA 1
ATOM 715 C C . GLY A 1 91 ? -11.577 20.912 -2.576 1.00 15.65 402 GLY A C 1
ATOM 716 O O . GLY A 1 91 ? -11.061 20.765 -1.469 1.00 17.25 402 GLY A O 1
ATOM 717 N N . TYR A 1 92 ? -10.856 21.021 -3.688 1.00 13.97 403 TYR A N 1
ATOM 718 C CA . TYR A 1 92 ? -9.399 21.080 -3.643 1.00 13.68 403 TYR A CA 1
A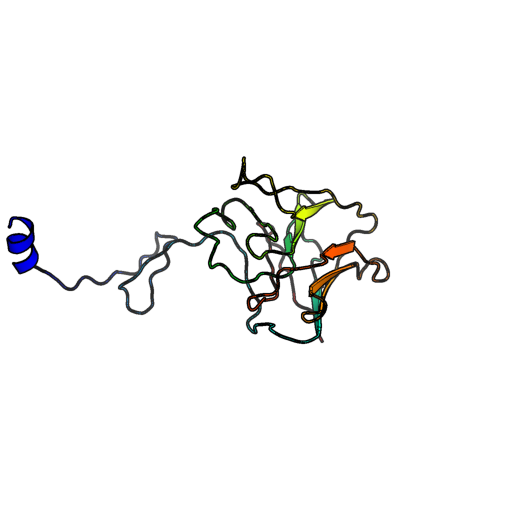TOM 719 C C . TYR A 1 92 ? -8.878 22.349 -4.281 1.00 14.00 403 TYR A C 1
ATOM 720 O O . TYR A 1 92 ? -9.246 22.668 -5.412 1.00 14.48 403 TYR A O 1
ATOM 729 N N . TRP A 1 93 ? -8.019 23.066 -3.560 1.00 12.39 404 TRP A N 1
ATOM 730 C CA . TRP A 1 93 ? -7.311 24.224 -4.090 1.00 12.40 404 TRP A CA 1
ATOM 731 C C . TRP A 1 93 ? -5.827 23.943 -3.898 1.00 14.82 404 TRP A C 1
ATOM 732 O O . TRP A 1 93 ? -5.244 24.245 -2.845 1.00 12.72 404 TRP A O 1
ATOM 743 N N . VAL A 1 94 ? -5.223 23.317 -4.905 1.00 15.44 405 VAL A N 1
ATOM 744 C CA . VAL A 1 94 ? -3.881 22.782 -4.753 1.00 13.15 405 VAL A CA 1
ATOM 745 C C . VAL A 1 94 ? -3.001 23.053 -5.967 1.00 14.45 405 VAL A C 1
ATOM 746 O O . VAL A 1 94 ? -3.496 23.230 -7.096 1.00 14.47 405 VAL A O 1
ATOM 750 N N . ILE A 1 95 ? -1.698 23.128 -5.711 1.00 12.70 406 ILE A N 1
ATOM 751 C CA . ILE A 1 95 ? -0.692 23.122 -6.763 1.00 15.16 406 ILE A CA 1
ATOM 752 C C . ILE A 1 95 ? 0.166 21.879 -6.578 1.00 15.11 406 ILE A C 1
ATOM 753 O O . ILE A 1 95 ? 0.134 21.239 -5.522 1.00 16.15 406 ILE A O 1
ATOM 758 N N . GLY A 1 96 ? 0.927 21.521 -7.601 1.00 16.45 407 GLY A N 1
ATOM 759 C CA . GLY A 1 96 ? 1.724 20.313 -7.526 1.00 16.33 407 GLY A CA 1
ATOM 760 C C . GLY A 1 96 ? 3.007 20.345 -8.322 1.00 16.34 407 GLY A C 1
ATOM 761 O O . GLY A 1 96 ? 3.197 21.192 -9.192 1.00 19.62 407 GLY A O 1
ATOM 762 N N . LEU A 1 97 ? 3.882 19.401 -8.009 1.00 18.72 408 LEU A N 1
ATOM 763 C CA . LEU A 1 97 ? 5.129 19.216 -8.718 1.00 23.04 408 LEU A CA 1
ATOM 764 C C . LEU A 1 97 ? 5.225 17.761 -9.142 1.00 24.24 408 LEU A C 1
ATOM 765 O O . LEU A 1 97 ? 4.828 16.862 -8.399 1.00 21.51 408 LEU A O 1
ATOM 770 N N . GLN A 1 98 ? 5.743 17.526 -10.343 1.00 24.19 409 GLN A N 1
ATOM 771 C CA . GLN A 1 98 ? 6.067 16.172 -10.766 1.00 30.16 409 GLN A CA 1
ATOM 772 C C . GLN A 1 98 ? 7.375 16.175 -11.534 1.00 28.40 409 GLN A C 1
ATOM 773 O O . GLN A 1 98 ? 7.791 17.209 -12.049 1.00 34.12 409 GLN A O 1
ATOM 779 N N . GLU A 1 99 ? 8.028 15.018 -11.580 1.00 36.38 410 GLU A N 1
ATOM 780 C CA . GLU A 1 99 ? 9.226 14.827 -12.391 1.00 36.51 410 GLU A CA 1
ATOM 781 C C . GLU A 1 99 ? 10.325 15.846 -12.098 1.00 36.85 410 GLU A C 1
ATOM 782 O O . GLU A 1 99 ? 11.137 16.160 -12.965 1.00 50.59 410 GLU A O 1
ATOM 788 N N . GLY A 1 100 ? 10.343 16.357 -10.872 1.00 35.06 411 GLY A N 1
ATOM 789 C CA . GLY A 1 100 ? 11.404 17.238 -10.429 1.00 37.20 411 GLY A CA 1
ATOM 790 C C . GLY A 1 100 ? 11.240 18.699 -10.801 1.00 41.97 411 GLY A C 1
ATOM 791 O O . GLY A 1 100 ? 11.580 19.577 -10.005 1.00 45.06 411 GLY A O 1
ATOM 792 N N . VAL A 1 101 ? 10.723 18.973 -11.998 1.00 42.80 412 VAL A N 1
ATOM 793 C CA . VAL A 1 101 ? 10.692 20.347 -12.491 1.00 41.04 412 VAL A CA 1
ATOM 794 C C . VAL A 1 101 ? 9.377 20.803 -13.129 1.00 37.06 412 VAL A C 1
ATOM 795 O O . VAL A 1 101 ? 9.295 21.923 -13.630 1.00 39.05 412 VAL A O 1
ATOM 799 N N . LYS A 1 102 ? 8.357 19.951 -13.127 1.00 32.89 413 LYS A N 1
ATOM 800 C CA . LYS A 1 102 ? 7.079 20.323 -13.735 1.00 25.51 413 LYS A CA 1
ATOM 801 C C . LYS A 1 102 ? 6.042 20.748 -12.698 1.00 25.77 413 LYS A C 1
ATOM 802 O O . LYS A 1 102 ? 5.414 19.905 -12.054 1.00 24.83 413 LYS A O 1
ATOM 808 N N . TYR A 1 103 ? 5.862 22.057 -12.546 1.00 21.97 414 TYR A N 1
ATOM 809 C CA . TYR A 1 103 ? 4.888 22.592 -11.587 1.00 19.74 414 TYR A CA 1
ATOM 810 C C . TYR A 1 103 ? 3.571 22.921 -12.289 1.00 19.60 414 TYR A C 1
ATOM 811 O O . TYR A 1 103 ? 3.564 23.427 -13.425 1.00 21.16 414 TYR A O 1
ATOM 820 N N . SER A 1 104 ? 2.459 22.650 -11.609 1.00 18.37 415 SER A N 1
ATOM 821 C CA . SER A 1 104 ? 1.137 22.850 -12.184 1.00 20.47 415 SER A CA 1
ATOM 822 C C . SER A 1 104 ? 0.159 23.320 -11.130 1.00 15.88 415 SER A C 1
ATOM 823 O O . SER A 1 104 ? 0.372 23.098 -9.943 1.00 17.60 415 SER A O 1
ATOM 826 N N . VAL A 1 105 ? -0.925 23.946 -11.574 1.00 16.27 416 VAL A N 1
ATOM 827 C CA . VAL A 1 105 ? -2.044 24.236 -10.694 1.00 17.14 416 VAL A CA 1
ATOM 828 C C . VAL A 1 105 ? -3.222 23.403 -11.172 1.00 13.75 416 VAL A C 1
ATOM 829 O O . VAL A 1 105 ? -3.407 23.210 -12.386 1.00 17.36 416 VAL A O 1
ATOM 833 N N . PHE A 1 106 ? -4.004 22.878 -10.237 1.00 14.28 417 PHE A N 1
ATOM 834 C CA . PHE A 1 106 ? -5.151 22.032 -10.567 1.00 14.04 417 PHE A CA 1
ATOM 835 C C . PHE A 1 106 ? -6.427 22.854 -10.617 1.00 14.04 417 PHE A C 1
ATOM 836 O O . PHE A 1 106 ? -6.843 23.444 -9.617 1.00 16.17 417 PHE A O 1
ATOM 844 N N . GLN A 1 107 ? -7.046 22.905 -11.792 1.00 15.91 418 GLN A N 1
ATOM 845 C CA A GLN A 1 107 ? -8.251 23.695 -11.972 0.56 15.33 418 GLN A CA 1
ATOM 846 C CA B GLN A 1 107 ? -8.239 23.709 -11.975 0.44 14.37 418 GLN A CA 1
ATOM 847 C C . GLN A 1 107 ? -9.448 22.841 -12.360 1.00 17.81 418 GLN A C 1
ATOM 848 O O . GLN A 1 107 ? -9.302 21.663 -12.710 1.00 15.65 418 GLN A O 1
ATOM 859 N N . ASP A 1 108 ? -10.639 23.428 -12.290 1.00 15.79 419 ASP A N 1
ATOM 860 C CA . ASP A 1 108 ? -11.859 22.734 -12.709 1.00 16.14 419 ASP A CA 1
ATOM 861 C C . ASP A 1 108 ? -11.745 22.288 -14.163 1.00 16.71 419 ASP A C 1
ATOM 862 O O . ASP A 1 108 ? -11.356 23.074 -15.035 1.00 16.83 419 ASP A O 1
ATOM 867 N N . GLY A 1 109 ? -12.128 21.044 -14.420 1.00 17.53 420 GLY A N 1
ATOM 868 C CA . GLY A 1 109 ? -12.151 20.515 -15.776 1.00 15.59 420 GLY A CA 1
ATOM 869 C C . GLY A 1 109 ? -13.564 20.404 -16.310 1.00 17.94 420 GLY A C 1
ATOM 870 O O . GLY A 1 109 ? -14.535 20.550 -15.564 1.00 16.88 420 GLY A O 1
ATOM 871 N N . SER A 1 110 ? -13.681 20.130 -17.608 1.00 15.92 421 SER A N 1
ATOM 872 C CA . SER A 1 110 ? -14.975 19.977 -18.249 1.00 19.56 421 SER A CA 1
ATOM 873 C C . SER A 1 110 ? -15.822 18.878 -17.600 1.00 21.38 421 SER A C 1
ATOM 874 O O . SER A 1 110 ? -15.332 17.777 -17.340 1.00 19.92 421 SER A O 1
ATOM 877 N N . SER A 1 111 ? -17.097 19.164 -17.357 1.00 17.60 422 SER A N 1
ATOM 878 C CA . SER A 1 111 ? -18.000 18.143 -16.825 1.00 20.07 422 SER A CA 1
ATOM 879 C C . SER A 1 111 ? -18.242 17.022 -17.837 1.00 19.49 422 SER A C 1
ATOM 880 O O . SER A 1 111 ? -18.803 15.981 -17.496 1.00 23.52 422 SER A O 1
ATOM 883 N N . HIS A 1 112 ? -17.831 17.234 -19.086 1.00 22.74 423 HIS A N 1
ATOM 884 C CA . HIS A 1 112 ? -17.935 16.176 -20.089 1.00 22.63 423 HIS A CA 1
ATOM 885 C C . HIS A 1 112 ? -16.874 15.100 -19.879 1.00 29.35 423 HIS A C 1
ATOM 886 O O . HIS A 1 112 ? -16.985 13.990 -20.402 1.00 31.74 423 HIS A O 1
ATOM 893 N N . THR A 1 113 ? -15.846 15.439 -19.105 1.00 24.29 424 THR A N 1
ATOM 894 C CA . THR A 1 113 ? -14.814 14.487 -18.710 1.00 24.95 424 THR A CA 1
ATOM 895 C C . THR A 1 113 ? -14.508 14.698 -17.229 1.00 27.60 424 THR A C 1
ATOM 896 O O . THR A 1 113 ? -13.408 15.122 -16.874 1.00 23.81 424 THR A O 1
ATOM 900 N N . PRO A 1 114 ? -15.487 14.391 -16.359 1.00 25.75 425 PRO A N 1
ATOM 901 C CA . PRO A 1 114 ? -15.435 14.790 -14.946 1.00 23.49 425 PRO A CA 1
ATOM 902 C C . PRO A 1 114 ? -14.416 14.030 -14.099 1.00 19.63 425 PRO A C 1
ATOM 903 O O . PRO A 1 114 ? -14.228 14.407 -12.938 1.00 22.44 425 PRO A O 1
ATOM 907 N N . PHE A 1 115 ? -13.769 13.007 -14.651 1.00 21.84 426 PHE A N 1
ATOM 908 C CA . PHE A 1 115 ? -12.788 12.239 -13.888 1.00 21.70 426 PHE A CA 1
ATOM 909 C C . PHE A 1 115 ? -11.351 12.719 -14.091 1.00 24.52 426 PHE A C 1
ATOM 910 O O . PHE A 1 115 ? -10.408 12.113 -13.575 1.00 27.33 426 PHE A O 1
ATOM 918 N N . ALA A 1 116 ? -11.188 13.807 -14.839 1.00 22.66 427 ALA A N 1
ATOM 919 C CA . ALA A 1 116 ? -9.870 14.387 -15.065 1.00 25.13 427 ALA A CA 1
ATOM 920 C C . ALA A 1 116 ? -9.896 15.895 -14.854 1.00 23.28 427 ALA A C 1
ATOM 921 O O . ALA A 1 116 ? -10.802 16.581 -15.332 1.00 24.61 427 ALA A O 1
ATOM 923 N N . PRO A 1 117 ? -8.899 16.424 -14.125 1.00 20.88 428 PRO A N 1
ATOM 924 C CA . PRO A 1 117 ? -8.885 17.863 -13.887 1.00 19.09 428 PRO A CA 1
ATOM 925 C C . PRO A 1 117 ? -8.301 18.605 -15.083 1.00 19.03 428 PRO A C 1
ATOM 926 O O . PRO A 1 117 ? -7.869 17.988 -16.063 1.00 25.13 428 PRO A O 1
ATOM 930 N N . PHE A 1 118 ? -8.307 19.925 -15.002 1.00 19.30 429 PHE A N 1
ATOM 931 C CA . PHE A 1 118 ? -7.646 20.744 -15.993 1.00 17.63 429 PHE A CA 1
ATOM 932 C C . PHE A 1 118 ? -6.360 21.236 -15.355 1.00 15.65 429 PHE A C 1
ATOM 933 O O . PHE A 1 118 ? -6.382 22.048 -14.422 1.00 16.71 429 PHE A O 1
ATOM 941 N N . ILE A 1 119 ? -5.247 20.713 -15.848 1.00 19.61 430 ILE A N 1
ATOM 942 C CA . ILE A 1 119 ? -3.949 20.949 -15.242 1.00 21.91 430 ILE A CA 1
ATOM 943 C C . ILE A 1 119 ? -3.237 22.051 -16.010 1.00 20.71 430 ILE A C 1
ATOM 944 O O . ILE A 1 119 ? -3.032 21.952 -17.224 1.00 24.69 430 ILE A O 1
ATOM 949 N N . VAL A 1 120 ? -2.882 23.118 -15.305 1.00 22.49 431 VAL A N 1
ATOM 950 C CA . VAL A 1 120 ? -2.286 24.283 -15.944 1.00 21.52 431 VAL A CA 1
ATOM 951 C C . VAL A 1 120 ? -0.843 24.430 -15.492 1.00 23.37 431 VAL A C 1
ATOM 952 O O . VAL A 1 120 ? -0.568 24.479 -14.308 1.00 20.54 431 VAL A O 1
ATOM 956 N N . PRO A 1 121 ? 0.097 24.471 -16.438 1.00 22.16 432 PRO A N 1
ATOM 957 C CA . PRO A 1 121 ? 1.503 24.603 -16.056 1.00 23.46 432 PRO A CA 1
ATOM 958 C C . PRO A 1 121 ? 1.786 25.933 -15.370 1.00 22.74 432 PRO A C 1
ATOM 959 O O . PRO A 1 121 ? 1.253 26.971 -15.769 1.00 26.42 432 PRO A O 1
ATOM 963 N N . LEU A 1 122 ? 2.610 25.893 -14.330 1.00 24.89 433 LEU A N 1
ATOM 964 C CA . LEU A 1 122 ? 3.086 27.107 -13.694 1.00 25.92 433 LEU A CA 1
ATOM 965 C C . LEU A 1 122 ? 4.484 27.415 -14.208 1.00 22.83 433 LEU A C 1
ATOM 966 O O . LEU A 1 122 ? 5.276 26.503 -14.452 1.00 29.50 433 LEU A O 1
ATOM 971 N N . SER A 1 123 ? 4.785 28.694 -14.389 1.00 21.68 434 SER A N 1
ATOM 972 C CA . SER A 1 123 ? 6.128 29.083 -14.782 1.00 25.52 434 SER A CA 1
ATOM 973 C C . SER A 1 123 ? 6.969 29.324 -13.534 1.00 27.91 434 SER A C 1
ATOM 974 O O . SER A 1 123 ? 6.878 30.376 -12.901 1.00 35.20 434 SER A O 1
ATOM 977 N N . VAL A 1 124 ? 7.780 28.333 -13.182 1.00 32.45 435 VAL A N 1
ATOM 978 C CA . VAL A 1 124 ? 8.638 28.415 -12.010 1.00 31.55 435 VAL A CA 1
ATOM 979 C C . VAL A 1 124 ? 10.093 28.497 -12.445 1.00 32.05 435 VAL A C 1
ATOM 980 O O . VAL A 1 124 ? 10.604 27.595 -13.111 1.00 38.83 435 VAL A O 1
ATOM 984 N N . ILE A 1 125 ? 10.755 29.589 -12.073 1.00 32.26 436 ILE A N 1
ATOM 985 C CA . ILE A 1 125 ? 12.147 29.800 -12.449 1.00 31.68 436 ILE A CA 1
ATOM 986 C C . ILE A 1 125 ? 13.081 29.377 -11.320 1.00 30.54 436 ILE A C 1
ATOM 987 O O . ILE A 1 125 ? 14.029 28.615 -11.532 1.00 33.68 436 ILE A O 1
ATOM 992 N N . ILE A 1 126 ? 12.802 29.871 -10.118 1.00 27.59 437 ILE A N 1
ATOM 993 C CA . ILE A 1 126 ? 13.541 29.468 -8.930 1.00 30.99 437 ILE A CA 1
ATOM 994 C C . ILE A 1 126 ? 12.744 28.397 -8.198 1.00 32.47 437 ILE A C 1
ATOM 995 O O . ILE A 1 126 ? 11.700 28.690 -7.612 1.00 34.32 437 ILE A O 1
ATOM 1000 N N . CYS A 1 127 ? 13.229 27.158 -8.234 1.00 29.82 438 CYS A N 1
ATOM 1001 C CA . CYS A 1 127 ? 12.524 26.046 -7.596 1.00 31.37 438 CYS A CA 1
ATOM 1002 C C . CYS A 1 127 ? 12.376 26.263 -6.091 1.00 29.48 438 CYS A C 1
ATOM 1003 O O . CYS A 1 127 ? 13.360 26.511 -5.400 1.00 28.75 438 CYS A O 1
ATOM 1006 N N . PRO A 1 128 ? 11.140 26.165 -5.576 1.00 28.34 439 PRO A N 1
ATOM 1007 C CA . PRO A 1 128 ? 10.935 26.372 -4.138 1.00 26.27 439 PRO A CA 1
ATOM 1008 C C . PRO A 1 128 ? 11.421 25.193 -3.287 1.00 29.09 439 PRO A C 1
ATOM 1009 O O . PRO A 1 128 ? 11.104 24.041 -3.573 1.00 28.30 439 PRO A O 1
ATOM 1013 N N . ASP A 1 129 ? 12.212 25.488 -2.262 1.00 25.78 440 ASP A N 1
ATOM 1014 C CA . ASP A 1 129 ? 12.544 24.493 -1.249 1.00 26.40 440 ASP A CA 1
ATOM 1015 C C . ASP A 1 129 ? 11.446 24.528 -0.198 1.00 25.34 440 ASP A C 1
ATOM 1016 O O . ASP A 1 129 ? 11.257 23.579 0.572 1.00 27.06 440 ASP A O 1
ATOM 1021 N N . ARG A 1 130 ? 10.735 25.647 -0.165 1.00 21.53 441 ARG A N 1
ATOM 1022 C CA . ARG A 1 130 ? 9.684 25.858 0.816 1.00 22.49 441 ARG A CA 1
ATOM 1023 C C . ARG A 1 130 ? 8.562 26.679 0.207 1.00 22.04 441 ARG A C 1
ATOM 1024 O O . ARG A 1 130 ? 8.810 27.649 -0.517 1.00 22.59 441 ARG A O 1
ATOM 1032 N N . VAL A 1 131 ? 7.328 26.293 0.515 1.00 18.18 442 VAL A N 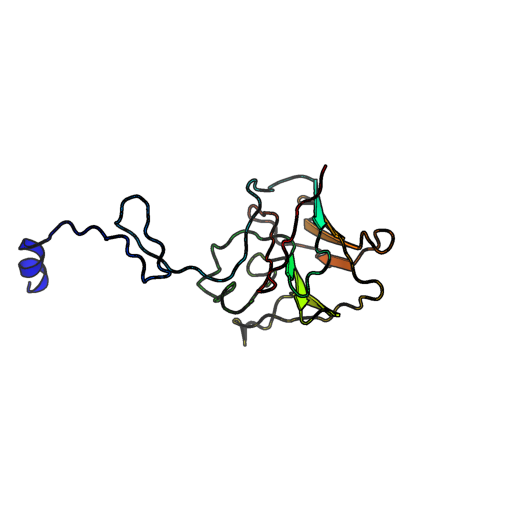1
ATOM 1033 C CA . VAL A 1 131 ? 6.150 26.962 -0.032 1.00 15.14 442 VAL A CA 1
ATOM 1034 C C . VAL A 1 131 ? 5.273 27.458 1.119 1.00 16.33 442 VAL A C 1
ATOM 1035 O O . VAL A 1 131 ? 4.958 26.707 2.050 1.00 17.33 442 VAL A O 1
ATOM 1039 N N . GLY A 1 132 ? 4.901 28.731 1.072 1.00 18.32 443 GLY A N 1
ATOM 1040 C CA . GLY A 1 132 ? 3.976 29.274 2.049 1.00 16.21 443 GLY A CA 1
ATOM 1041 C C . GLY A 1 132 ? 2.552 29.182 1.540 1.00 15.55 443 GLY A C 1
ATOM 1042 O O . GLY A 1 132 ? 2.294 29.449 0.364 1.00 19.60 443 GLY A O 1
ATOM 1043 N N . VAL A 1 133 ? 1.620 28.799 2.410 1.00 14.13 444 VAL A N 1
ATOM 1044 C CA . VAL A 1 133 ? 0.220 28.673 2.005 1.00 13.87 444 VAL A CA 1
ATOM 1045 C C . VAL A 1 133 ? -0.621 29.586 2.884 1.00 14.50 444 VAL A C 1
ATOM 1046 O O . VAL A 1 133 ? -0.507 29.556 4.116 1.00 16.94 444 VAL A O 1
ATOM 1050 N N . PHE A 1 134 ? -1.456 30.410 2.267 1.00 16.85 445 PHE A N 1
ATOM 1051 C CA . PHE A 1 134 ? -2.211 31.408 3.011 1.00 18.34 445 PHE A CA 1
ATOM 1052 C C . PHE A 1 134 ? -3.667 31.358 2.612 1.00 15.57 445 PHE A C 1
ATOM 1053 O O . PHE A 1 134 ? -4.013 31.577 1.446 1.00 17.11 445 PHE A O 1
ATOM 1061 N N . VAL A 1 135 ? -4.516 31.051 3.584 1.00 14.98 446 VAL A N 1
ATOM 1062 C CA . VAL A 1 135 ? -5.952 31.036 3.380 1.00 16.74 446 VAL A CA 1
ATOM 1063 C C . VAL A 1 135 ? -6.589 32.240 4.057 1.00 17.39 446 VAL A C 1
ATOM 1064 O O . VAL A 1 135 ? -6.395 32.472 5.251 1.00 19.92 446 VAL A O 1
ATOM 1068 N N . ASP A 1 136 ? -7.326 33.025 3.280 1.00 16.17 447 ASP A N 1
ATOM 1069 C CA . ASP A 1 136 ? -8.169 34.066 3.833 1.00 17.79 447 ASP A CA 1
ATOM 1070 C C . ASP A 1 136 ? -9.591 33.569 3.634 1.00 19.95 447 ASP A C 1
ATOM 1071 O O . ASP A 1 136 ? -10.146 33.663 2.535 1.00 18.26 447 ASP A O 1
ATOM 1076 N N . TYR A 1 137 ? -10.172 33.012 4.690 1.00 19.74 448 TYR A N 1
ATOM 1077 C CA . TYR A 1 137 ? -11.474 32.357 4.589 1.00 17.16 448 TYR A CA 1
ATOM 1078 C C . TYR A 1 137 ? -12.589 33.352 4.283 1.00 18.78 448 TYR A C 1
ATOM 1079 O O . TYR A 1 137 ? -13.514 33.043 3.526 1.00 20.01 448 TYR A O 1
ATOM 1088 N N . GLU A 1 138 ? -12.510 34.543 4.871 1.00 22.59 449 GLU A N 1
ATOM 1089 C CA . GLU A 1 138 ? -13.522 35.565 4.620 1.00 26.22 449 GLU A CA 1
ATOM 1090 C C . GLU A 1 138 ? -13.481 36.054 3.171 1.00 22.31 449 GLU A C 1
ATOM 1091 O O . GLU A 1 138 ? -14.522 36.233 2.540 1.00 25.79 449 GLU A O 1
ATOM 1097 N N . ALA A 1 139 ? -12.273 36.265 2.652 1.00 22.10 450 ALA A N 1
ATOM 1098 C CA . ALA A 1 139 ? -12.083 36.745 1.286 1.00 22.78 450 ALA A CA 1
ATOM 1099 C C . ALA A 1 139 ? -12.229 35.627 0.255 1.00 25.26 450 ALA A C 1
ATOM 1100 O O . ALA A 1 139 ? -12.364 35.895 -0.945 1.00 24.33 450 ALA A O 1
ATOM 1102 N N . CYS A 1 140 ? -12.206 34.383 0.732 1.00 21.43 451 CYS A N 1
ATOM 1103 C CA . CYS A 1 140 ? -12.262 33.199 -0.128 1.00 19.21 451 CYS A CA 1
ATOM 1104 C C . CYS A 1 140 ? -11.090 33.124 -1.097 1.00 17.17 451 CYS A C 1
ATOM 1105 O O . CYS A 1 140 ? -11.272 32.987 -2.320 1.00 18.63 451 CYS A O 1
ATOM 1108 N N . THR A 1 141 ? -9.879 33.204 -0.556 1.00 16.73 452 THR A N 1
ATOM 1109 C CA . THR A 1 141 ? -8.680 33.070 -1.375 1.00 16.29 452 THR A CA 1
ATOM 1110 C C . THR A 1 141 ? -7.699 32.084 -0.760 1.00 14.50 452 THR A C 1
ATOM 1111 O O . THR A 1 141 ? -7.653 31.904 0.473 1.00 14.54 452 THR A O 1
ATOM 1115 N N . VAL A 1 142 ? -6.918 31.446 -1.626 1.00 15.35 453 VAL A N 1
ATOM 1116 C CA . VAL A 1 142 ? -5.821 30.589 -1.209 1.00 16.98 453 VAL A CA 1
ATOM 1117 C C . VAL A 1 142 ? -4.586 31.021 -1.992 1.00 15.23 453 VAL A C 1
ATOM 1118 O O . VAL A 1 142 ? -4.592 31.006 -3.234 1.00 15.92 453 VAL A O 1
ATOM 1122 N N . SER A 1 143 ? -3.535 31.421 -1.279 1.00 17.02 454 SER A N 1
ATOM 1123 C CA . SER A 1 143 ? -2.328 31.927 -1.929 1.00 17.64 454 SER A CA 1
ATOM 1124 C C . SER A 1 143 ? -1.130 31.032 -1.649 1.00 14.89 454 SER A C 1
ATOM 1125 O O . SER A 1 143 ? -0.987 30.494 -0.547 1.00 17.30 454 SER A O 1
ATOM 1128 N N . PHE A 1 144 ? -0.254 30.911 -2.643 1.00 15.01 455 PHE A N 1
ATOM 1129 C CA . PHE A 1 144 ? 0.958 30.113 -2.534 1.00 16.73 455 PHE A CA 1
ATOM 1130 C C . PHE A 1 144 ? 2.156 31.014 -2.764 1.00 14.83 455 PHE A C 1
ATOM 1131 O O . PHE A 1 144 ? 2.200 31.738 -3.764 1.00 17.12 455 PHE A O 1
ATOM 1139 N N . PHE A 1 145 ? 3.109 30.996 -1.830 1.00 16.57 456 PHE A N 1
ATOM 1140 C CA . PHE A 1 145 ? 4.292 31.844 -1.922 1.00 20.05 456 PHE A CA 1
ATOM 1141 C C . PHE A 1 145 ? 5.571 31.026 -2.054 1.00 17.04 456 PHE A C 1
ATOM 1142 O O . PHE A 1 145 ? 5.744 30.008 -1.382 1.00 17.22 456 PHE A O 1
ATOM 1150 N N . ASN A 1 146 ? 6.459 31.473 -2.935 1.00 20.58 457 ASN A N 1
ATOM 1151 C CA . ASN A 1 146 ? 7.752 30.832 -3.118 1.00 20.38 457 ASN A CA 1
ATOM 1152 C C . ASN A 1 146 ? 8.746 31.416 -2.125 1.00 24.43 457 ASN A C 1
ATOM 1153 O O . ASN A 1 146 ? 9.303 32.488 -2.353 1.00 25.55 457 ASN A O 1
ATOM 1158 N N . ILE A 1 147 ? 8.951 30.723 -1.010 1.00 21.70 458 ILE A N 1
ATOM 1159 C CA . ILE A 1 147 ? 9.785 31.261 0.059 1.00 25.33 458 ILE A CA 1
ATOM 1160 C C . ILE A 1 147 ? 11.224 31.404 -0.432 1.00 30.86 458 ILE A C 1
ATOM 1161 O O . ILE A 1 147 ? 11.939 32.329 -0.048 1.00 31.53 458 ILE A O 1
ATOM 1166 N N . THR A 1 148 ? 11.631 30.490 -1.304 1.00 26.36 459 THR A N 1
ATOM 1167 C CA . THR A 1 148 ? 12.990 30.486 -1.832 1.00 29.69 459 THR A CA 1
ATOM 1168 C C . THR A 1 148 ? 13.221 31.671 -2.763 1.00 31.53 459 THR A C 1
ATOM 1169 O O . THR A 1 148 ? 14.339 32.174 -2.870 1.00 35.63 459 THR A O 1
ATOM 1173 N N . ASN A 1 149 ? 12.155 32.112 -3.424 1.00 35.95 460 ASN A N 1
ATOM 1174 C CA . ASN A 1 149 ? 12.219 33.227 -4.364 1.00 34.32 460 ASN A CA 1
ATOM 1175 C C . ASN A 1 149 ? 11.626 34.497 -3.759 1.00 30.78 460 ASN A C 1
ATOM 1176 O O . ASN A 1 149 ? 10.621 35.013 -4.241 1.00 30.41 460 ASN A O 1
ATOM 1181 N N . HIS A 1 150 ? 12.241 34.977 -2.682 1.00 36.56 461 HIS A N 1
ATOM 1182 C CA . HIS A 1 150 ? 11.859 36.245 -2.062 1.00 33.73 461 HIS A CA 1
ATOM 1183 C C . HIS A 1 150 ? 10.384 36.309 -1.664 1.00 32.29 461 HIS A C 1
ATOM 1184 O O . HIS A 1 150 ? 9.836 37.393 -1.459 1.00 35.12 461 HIS A O 1
ATOM 1191 N N . GLY A 1 151 ? 9.747 35.147 -1.550 1.00 30.74 462 GLY A N 1
ATOM 1192 C CA . GLY A 1 151 ? 8.359 35.082 -1.128 1.00 26.81 462 GLY A CA 1
ATOM 1193 C C . GLY A 1 151 ? 7.373 35.529 -2.195 1.00 26.97 462 GLY A C 1
ATOM 1194 O O . GLY A 1 151 ? 6.219 35.834 -1.898 1.00 28.71 462 GLY A O 1
ATOM 1195 N N . PHE A 1 152 ? 7.825 35.577 -3.445 1.00 24.01 463 PHE A N 1
ATOM 1196 C CA . PHE A 1 152 ? 6.937 35.968 -4.533 1.00 21.75 463 PHE A CA 1
ATOM 1197 C C . PHE A 1 152 ? 5.779 34.984 -4.723 1.00 22.30 463 PHE A C 1
ATOM 1198 O O . PHE A 1 152 ? 5.942 33.770 -4.585 1.00 23.59 463 PHE A O 1
ATOM 1206 N N . LEU A 1 153 ? 4.608 35.519 -5.044 1.00 22.73 464 LEU A N 1
ATOM 1207 C CA . LEU A 1 153 ? 3.421 34.697 -5.258 1.00 21.91 464 LEU A CA 1
ATOM 1208 C C . LEU A 1 153 ? 3.605 33.720 -6.423 1.00 20.27 464 LEU A C 1
ATOM 1209 O O . LEU A 1 153 ? 4.025 34.111 -7.520 1.00 21.14 464 LEU A O 1
ATOM 1214 N N . ILE A 1 154 ? 3.281 32.453 -6.177 1.00 18.16 465 ILE A N 1
ATOM 1215 C CA . ILE A 1 154 ? 3.269 31.424 -7.216 1.00 15.60 465 ILE A CA 1
ATOM 1216 C C . ILE A 1 154 ? 1.905 31.385 -7.902 1.00 19.53 465 ILE A C 1
ATOM 1217 O O . ILE A 1 154 ? 1.797 31.351 -9.138 1.00 20.87 465 ILE A O 1
ATOM 1222 N N . TYR A 1 155 ? 0.858 31.372 -7.089 1.00 18.86 466 TYR A N 1
ATOM 1223 C CA . TYR A 1 155 ? -0.503 31.289 -7.593 1.00 15.67 466 TYR A CA 1
ATOM 1224 C C . TYR A 1 155 ? -1.480 31.683 -6.507 1.00 14.26 466 TYR A C 1
ATOM 1225 O O . TYR A 1 155 ? -1.215 31.472 -5.321 1.00 16.03 466 TYR A O 1
ATOM 1234 N N . LYS A 1 156 ? -2.620 32.224 -6.916 1.00 16.69 467 LYS A N 1
ATOM 1235 C CA . LYS A 1 156 ? -3.689 32.547 -5.988 1.00 18.14 467 LYS A CA 1
ATOM 1236 C C . LYS A 1 156 ? -5.034 32.103 -6.552 1.00 14.18 467 LYS A C 1
ATOM 1237 O O . LYS A 1 156 ? -5.407 32.503 -7.668 1.00 17.97 467 LYS A O 1
ATOM 1243 N N . PHE A 1 157 ? -5.761 31.282 -5.789 1.00 15.36 468 PHE A N 1
ATOM 1244 C CA . PHE A 1 157 ? -7.137 30.926 -6.123 1.00 16.65 468 PHE A CA 1
ATOM 1245 C C . PHE A 1 157 ? -8.019 32.014 -5.537 1.00 18.20 468 PHE A C 1
ATOM 1246 O O . PHE A 1 157 ? -7.906 32.325 -4.353 1.00 16.62 468 PHE A O 1
ATOM 1254 N N . SER A 1 158 ? -8.900 32.588 -6.346 1.00 19.30 469 SER A N 1
ATOM 1255 C CA . SER A 1 158 ? -9.850 33.569 -5.837 1.00 19.66 469 SER A CA 1
ATOM 1256 C C . SER A 1 158 ? -11.276 33.061 -5.960 1.00 20.24 469 SER A C 1
ATOM 1257 O O . SER A 1 158 ? -11.535 32.066 -6.643 1.00 23.67 469 SER A O 1
ATOM 1260 N N . GLN A 1 159 ? -12.195 33.744 -5.281 1.00 18.37 470 GLN A N 1
ATOM 1261 C CA . GLN A 1 159 ? -13.598 33.359 -5.286 1.00 23.06 470 GLN A CA 1
ATOM 1262 C C . GLN A 1 159 ? -13.795 31.877 -4.982 1.00 24.57 470 GLN A C 1
ATOM 1263 O O . GLN A 1 159 ? -14.576 31.191 -5.637 1.00 23.88 470 GLN A O 1
ATOM 1269 N N . CYS A 1 160 ? -13.096 31.393 -3.959 1.00 17.28 471 CYS A N 1
ATOM 1270 C CA . CYS A 1 160 ? -13.207 29.996 -3.560 1.00 18.18 471 CYS A CA 1
ATOM 1271 C C . CYS A 1 160 ? -14.570 29.719 -2.931 1.00 19.22 471 CYS A C 1
ATOM 1272 O O . CYS A 1 160 ? -15.120 30.564 -2.224 1.00 23.11 471 CYS A O 1
ATOM 1275 N N . SER A 1 161 ? -15.116 28.542 -3.208 1.00 19.11 472 SER A N 1
ATOM 1276 C CA . SER A 1 161 ? -16.422 28.167 -2.682 1.00 22.72 472 SER A CA 1
ATOM 1277 C C . SER A 1 161 ? -16.271 27.649 -1.261 1.00 20.82 472 SER A C 1
ATOM 1278 O O . SER A 1 161 ? -16.296 26.444 -1.020 1.00 33.27 472 SER A O 1
ATOM 1281 N N . PHE A 1 162 ? -16.108 28.571 -0.322 1.00 19.36 473 PHE A N 1
ATOM 1282 C CA . PHE A 1 162 ? -15.876 28.202 1.072 1.00 16.23 473 PHE A CA 1
ATOM 1283 C C . PHE A 1 162 ? -17.184 28.057 1.861 1.00 16.63 473 PHE A C 1
ATOM 1284 O O . PHE A 1 162 ? -17.426 28.793 2.825 1.00 22.44 473 PHE A O 1
ATOM 1292 N N . SER A 1 163 ? -18.022 27.108 1.448 1.00 17.13 474 SER A N 1
ATOM 1293 C CA . SER A 1 163 ? -19.290 26.834 2.135 1.00 19.14 474 SER A CA 1
ATOM 1294 C C . SER A 1 163 ? -19.135 25.744 3.184 1.00 20.86 474 SER A C 1
ATOM 1295 O O . SER A 1 163 ? -20.071 25.458 3.947 1.00 20.37 474 SER A O 1
ATOM 1298 N N . LYS A 1 164 ? -17.953 25.132 3.200 1.00 20.96 475 LYS A N 1
ATOM 1299 C CA . LYS A 1 164 ? -17.649 24.027 4.094 1.00 18.38 475 LYS A CA 1
ATOM 1300 C C . LYS A 1 164 ? -16.325 24.289 4.791 1.00 15.92 475 LYS A C 1
ATOM 1301 O O . LYS A 1 164 ? -15.526 25.115 4.337 1.00 17.72 475 LYS A O 1
ATOM 1307 N N . PRO A 1 165 ? -16.077 23.581 5.898 1.00 18.07 476 PRO A N 1
ATOM 1308 C CA . PRO A 1 165 ? -14.767 23.678 6.546 1.00 16.76 476 PRO A CA 1
ATOM 1309 C C . PRO A 1 165 ? -13.669 23.247 5.588 1.00 14.22 476 PRO A C 1
ATOM 1310 O O . PRO A 1 165 ? -13.870 22.316 4.807 1.00 14.91 476 PRO A O 1
ATOM 1314 N N . VAL A 1 166 ? -12.516 23.901 5.655 1.00 13.18 477 VAL A N 1
ATOM 1315 C CA . VAL A 1 166 ? -11.378 23.477 4.856 1.00 13.13 477 VAL A CA 1
ATOM 1316 C C . VAL A 1 166 ? -10.164 23.175 5.734 1.00 18.49 477 VAL A C 1
ATOM 1317 O O . VAL A 1 166 ? -10.128 23.547 6.913 1.00 16.24 477 VAL A O 1
ATOM 1321 N N . PHE A 1 167 ? -9.178 22.495 5.159 1.00 16.04 478 PHE A N 1
ATOM 1322 C CA . PHE A 1 167 ? -8.027 22.001 5.914 1.00 12.46 478 PHE A CA 1
ATOM 1323 C C . PHE A 1 167 ? -6.752 22.162 5.098 1.00 13.23 478 PHE A C 1
ATOM 1324 O O . PHE A 1 167 ? -6.786 22.057 3.873 1.00 14.00 478 PHE A O 1
ATOM 1332 N N . PRO A 1 168 ? -5.617 22.368 5.770 1.00 13.04 479 PRO A N 1
ATOM 1333 C CA . PRO A 1 168 ? -4.332 22.219 5.077 1.00 13.14 479 PRO A CA 1
ATOM 1334 C C . PRO A 1 168 ? -4.277 20.841 4.426 1.00 12.73 479 PRO A C 1
ATOM 1335 O O . PRO A 1 168 ? -4.736 19.861 5.030 1.00 13.53 479 PRO A O 1
ATOM 1339 N N . TYR A 1 169 ? -3.740 20.766 3.208 1.00 13.69 480 TYR A N 1
ATOM 1340 C CA . TYR A 1 169 ? -3.638 19.504 2.489 1.00 12.94 480 TYR A CA 1
ATOM 1341 C C . TYR A 1 169 ? -2.190 19.276 2.056 1.00 13.65 480 TYR A C 1
ATOM 1342 O O . TYR A 1 169 ? -1.573 20.174 1.495 1.00 14.03 480 TYR A O 1
ATOM 1351 N N . LEU A 1 170 ? -1.650 18.091 2.337 1.00 13.63 481 LEU A N 1
ATOM 1352 C CA . LEU A 1 170 ? -0.298 17.733 1.921 1.00 14.18 481 LEU A CA 1
ATOM 1353 C C . LEU A 1 170 ? -0.352 16.367 1.275 1.00 13.63 481 LEU A C 1
ATOM 1354 O O . LEU A 1 170 ? -1.118 15.508 1.707 1.00 18.16 481 LEU A O 1
ATOM 1359 N N . ASN A 1 171 ? 0.463 16.152 0.248 1.00 14.44 482 ASN A N 1
ATOM 1360 C CA . ASN A 1 171 ? 0.553 14.847 -0.397 1.00 14.75 482 ASN A CA 1
ATOM 1361 C C . ASN A 1 171 ? 1.965 14.638 -0.935 1.00 17.85 482 ASN A C 1
ATOM 1362 O O . ASN A 1 171 ? 2.376 15.326 -1.860 1.00 19.12 482 ASN A O 1
ATOM 1367 N N . PRO A 1 172 ? 2.719 13.698 -0.349 1.00 17.80 483 PRO A N 1
ATOM 1368 C CA . PRO A 1 172 ? 4.110 13.465 -0.757 1.00 19.88 483 PRO A CA 1
ATOM 1369 C C . PRO A 1 172 ? 4.218 12.787 -2.130 1.00 20.65 483 PRO A C 1
ATOM 1370 O O . PRO A 1 172 ? 5.312 12.720 -2.675 1.00 21.06 483 PRO A O 1
ATOM 1374 N N . ARG A 1 173 ? 3.094 12.318 -2.670 1.00 20.45 484 ARG A N 1
ATOM 1375 C CA . ARG A 1 173 ? 2.976 11.925 -4.080 1.00 24.02 484 ARG A CA 1
ATOM 1376 C C . ARG A 1 173 ? 4.019 10.934 -4.608 1.00 31.43 484 ARG A C 1
ATOM 1377 O O . ARG A 1 173 ? 4.659 11.192 -5.630 1.00 46.20 484 ARG A O 1
ATOM 1385 N N . LYS A 1 174 ? 4.184 9.809 -3.927 1.00 32.55 485 LYS A N 1
ATOM 1386 C CA . LYS A 1 174 ? 5.079 8.738 -4.399 1.00 38.68 485 LYS A CA 1
ATOM 1387 C C . LYS A 1 174 ? 6.570 9.057 -4.270 1.00 44.04 485 LYS A C 1
ATOM 1388 O O . LYS A 1 174 ? 7.411 8.166 -4.393 1.00 49.74 485 LYS A O 1
ATOM 1394 N N . CYS A 1 175 ? 6.896 10.323 -4.034 1.00 32.01 486 CYS A N 1
ATOM 1395 C CA . CYS A 1 175 ? 8.268 10.702 -3.718 1.00 32.82 486 CYS A CA 1
ATOM 1396 C C . CYS A 1 175 ? 8.526 10.378 -2.254 1.00 37.14 486 CYS A C 1
ATOM 1397 O O . CYS A 1 175 ? 7.771 10.805 -1.380 1.00 32.82 486 CYS A O 1
ATOM 1400 N N . THR A 1 176 ? 9.587 9.621 -1.993 1.00 32.88 487 THR A N 1
ATOM 1401 C CA . THR A 1 176 ? 9.859 9.110 -0.648 1.00 34.22 487 THR A CA 1
ATOM 1402 C C . THR A 1 176 ? 10.532 10.118 0.279 1.00 29.31 487 THR A C 1
ATOM 1403 O O . THR A 1 176 ? 10.732 9.837 1.464 1.00 34.35 487 THR A O 1
ATOM 1407 N N . VAL A 1 177 ? 10.898 11.279 -0.251 1.00 28.96 488 VAL A N 1
ATOM 1408 C CA . VAL A 1 177 ? 11.462 12.333 0.585 1.00 25.25 488 VAL A CA 1
ATOM 1409 C C . VAL A 1 177 ? 10.333 12.962 1.408 1.00 23.56 488 VAL A C 1
ATOM 1410 O O . VAL A 1 177 ? 9.272 13.272 0.872 1.00 25.71 488 VAL A O 1
ATOM 1414 N N . PRO A 1 178 ? 10.538 13.125 2.722 1.00 22.33 489 PRO A N 1
ATOM 1415 C CA . PRO A 1 178 ? 9.446 13.694 3.520 1.00 22.58 489 PRO A CA 1
ATOM 1416 C C . PRO A 1 178 ? 9.171 15.159 3.190 1.00 22.54 489 PRO A C 1
ATOM 1417 O O . PRO A 1 178 ? 10.073 15.884 2.761 1.00 24.34 489 PRO A O 1
ATOM 1421 N N . MET A 1 179 ? 7.925 15.584 3.369 1.00 18.60 490 MET A N 1
ATOM 1422 C CA . MET A 1 179 ? 7.624 17.007 3.377 1.00 19.30 490 MET A CA 1
ATOM 1423 C C . MET A 1 179 ? 7.252 17.389 4.802 1.00 17.23 490 MET A C 1
ATOM 1424 O O . MET A 1 179 ? 6.656 16.595 5.546 1.00 17.74 490 MET A O 1
ATOM 1429 N N . THR A 1 180 ? 7.613 18.603 5.182 1.00 20.69 491 THR A N 1
ATOM 1430 C CA . THR A 1 180 ? 7.601 18.975 6.583 1.00 19.45 491 THR A CA 1
ATOM 1431 C C . THR A 1 180 ? 6.906 20.303 6.798 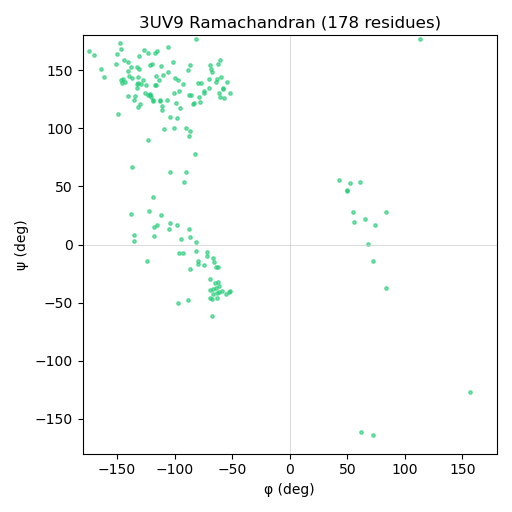1.00 17.62 491 THR A C 1
ATOM 1432 O O . THR A 1 180 ? 7.082 21.247 6.024 1.00 21.78 491 THR A O 1
ATOM 1436 N N . LEU A 1 181 ? 6.115 20.375 7.862 1.00 16.82 492 LEU A N 1
ATOM 1437 C CA . LEU A 1 181 ? 5.528 21.635 8.289 1.00 18.02 492 LEU A CA 1
ATOM 1438 C C . LEU A 1 181 ? 6.530 22.394 9.154 1.00 20.54 492 LEU A C 1
ATOM 1439 O O . LEU A 1 181 ? 6.962 21.894 10.190 1.00 23.97 492 LEU A O 1
ATOM 1444 N N . CYS A 1 182 ? 6.896 23.597 8.729 1.00 23.41 493 CYS A N 1
ATOM 1445 C CA . CYS A 1 182 ? 7.885 24.404 9.434 1.00 27.97 493 CYS A CA 1
ATOM 1446 C C . CYS A 1 182 ? 7.243 25.236 10.525 1.00 33.61 493 CYS A C 1
ATOM 1447 O O . CYS A 1 182 ? 6.064 25.555 10.455 1.00 40.72 493 CYS A O 1
ATOM 1450 N N . SER A 1 183 ? 8.019 25.592 11.541 1.00 38.87 494 SER A N 1
ATOM 1451 C CA . SER A 1 183 ? 7.518 26.501 12.565 1.00 41.93 494 SER A CA 1
ATOM 1452 C C . SER A 1 183 ? 8.043 27.921 12.357 1.00 43.75 494 SER A C 1
ATOM 1453 O O . SER A 1 183 ? 9.081 28.112 11.718 1.00 53.03 494 SER A O 1
ATOM 1456 N N . PRO A 1 184 ? 7.323 28.924 12.892 1.00 50.43 495 PRO A N 1
ATOM 1457 C CA . PRO A 1 184 ? 6.101 28.778 13.701 1.00 57.71 495 PRO A CA 1
ATOM 1458 C C . PRO A 1 184 ? 4.933 28.130 12.954 1.00 65.20 495 PRO A C 1
ATOM 1459 O O . PRO A 1 184 ? 4.211 27.322 13.548 1.00 60.95 495 PRO A O 1
#

Nearest PDB structures (foldseek):
  3uv9-assembly1_A  TM=1.005E+00  e=9.424E-39  Macaca mulatta
  2lm3-assembly1_A  TM=7.970E-01  e=6.668E-33  Macaca mulatta
  4b3n-assembly2_B  TM=7.975E-01  e=1.993E-29  Escherichia coli BL21
  4b3n-assembly1_A  TM=7.943E-01  e=2.957E-29  Escherichia coli BL21
  7hmz-assembly1_B  TM=6.863E-01  e=1.885E-15  Mus musculus

Secondary structure (DSSP, 8-state):
-HHHHHGGG-----PPP-SS---EE-TTSS-EE---SS-EE-SS-B-SSEEEEEEE-TT-S-EEEEEES-STTTTTTTHHHHT---GGGTEEEEEEETTTEEEEEE---TTSTTS-EEEE---SS--SEEEEEEETTTTEEEEEETTTTTEEEEEE-S---SS-BEEEEE-TT--S--EEPP-